Protein AF-A0A350XWG9-F1 (afdb_monomer)

Sequence (332 aa):
MKKIISTFLCVVMLATFIPFFASAEGDGRNVVDSGTCAKDVTWVLYDDGELVFSGTGVIPPCYNVEQGYDRWSKYFPQVKVITIQDGIRGISKEAFATEREIAAASLYKITIPDSVTYIGEDIVAAKLMSAQNGERLSAICFAGSEEKWNSFFSKPGQKYYDGIVGRWEKYFNGEEPKPHCMIKYGRYSNNEYGNQVEEGPFAVGVMYYAGDMDVSFEWNVTGTTEILQEYKDGNGVVTGLELKPFKRGNAYVSVKMLDKDGNVLDSTTQKYTTKKIAPDDDFKTALNKIKAQIEKVINAEFSLLFFGLIAAYLGFVYIMDTIRLTINSWFK

Nearest PDB structures (foldseek):
  7y8i-assembly4_D  TM=6.344E-01  e=3.657E-01  Chelicerata
  5j67-assembly2_B  TM=4.556E-01  e=9.628E-01  Homo sapiens
  5j67-assembly3_C  TM=4.639E-01  e=1.562E+00  Homo sapiens
  7zn2-assembly1_c  TM=3.523E-01  e=1.403E+00  Escherichia phage T5

Radius of gyration: 37.88 Å; Cα contacts (8 Å, |Δi|>4): 624; chains: 1; bounding box: 82×76×139 Å

pLDDT: mean 78.05, std 17.83, range [37.84, 98.38]

Foldseek 3Di:
DVVVVVVVVVVVVVVVPPPPPPPPPDDPWDWPDKWAQDVQWIWTATPQQEIEIDGQEEQEAQPPPPPPTDRPLVCLLSHQEYEYDANYAYYEANSAAHDPPSDNLNHAEYEAEPNYQAYYANVYDDDDDAQQQAEAAHEYEYLAAPVSVQVNQDDPPDRGHRNDDDRYDYHYNRDDDAKEKDKDWHAFDQPPVRDRADPFFIKIFIYIYDRNFDKAKDKDKDKDKDFPDFHADPVRGRGITGIDDDDAIKMKIKMFIAGPVGDTRYIDMDIDGRPDDDCVVVVVVVVVVVVVVVVVVCVVVVVVVVVVVVVVVVVVVVVVVVVVVVVVVVVD

Mean predicted aligned error: 14.56 Å

Secondary structure (DSSP, 8-state):
-HHHHHHHHHHHHHHTTS-----SSSS-PPEEEEEEEETTEEEEEETTSEEEEEESSEEPPTT--TT----SGGGTTT--EEEEPTT--EE-TTTB---TTS---S--EEEE-TT--EE-TTSB---PPPSTT-EE-EEEEESS-HHHHHHTT--TTS----S--SSEEEE-TT--PPPEEEEEEPPPEE-TTS-EE--S-EEEEEEEE-TT---EEEEEEEES--EEEEEE-TT--EEEEEE---SSSEEEEEEEEE-TTS-EEEEEEEEEE-----HHHHHHHHHHHHHHHHHHHHHHHHHHHHHHHHHHHHHHHHHHHHHHHHHHHH--

Solvent-accessible surface area (backbone atoms only — not comparable to full-atom values): 18132 Å² total; per-residue (Å²): 111,73,69,62,53,52,52,52,49,51,51,52,55,55,62,69,64,50,72,77,70,70,58,89,77,79,76,88,73,50,78,72,50,70,46,44,57,42,75,58,27,36,37,41,28,35,71,88,11,43,37,36,35,44,41,60,24,49,47,50,37,49,78,66,68,91,76,79,46,54,69,68,59,85,46,32,71,61,28,29,32,38,39,42,40,73,48,28,33,27,38,31,43,27,38,62,31,56,66,100,79,60,53,52,76,52,40,30,38,36,41,38,40,57,54,46,77,39,55,36,49,28,34,40,64,64,43,88,80,55,18,44,53,21,42,79,38,23,40,39,27,29,39,36,46,62,69,61,59,46,56,56,38,54,47,95,98,50,80,62,61,56,52,77,43,71,46,60,46,81,33,41,63,58,44,76,90,68,60,41,54,42,84,35,65,46,84,68,45,63,46,101,83,69,45,75,33,86,85,59,62,46,27,33,9,42,37,30,35,51,79,92,58,66,68,43,56,53,76,48,77,42,66,53,47,50,82,74,44,79,28,53,42,100,86,64,43,57,27,15,34,30,28,44,71,59,90,71,69,47,32,36,47,30,42,35,37,22,42,87,87,66,49,77,66,30,65,40,73,46,83,42,64,72,78,62,76,62,66,63,64,60,47,50,50,48,50,52,51,50,49,53,52,50,54,52,50,49,55,52,52,51,48,53,53,52,55,49,52,51,52,52,50,53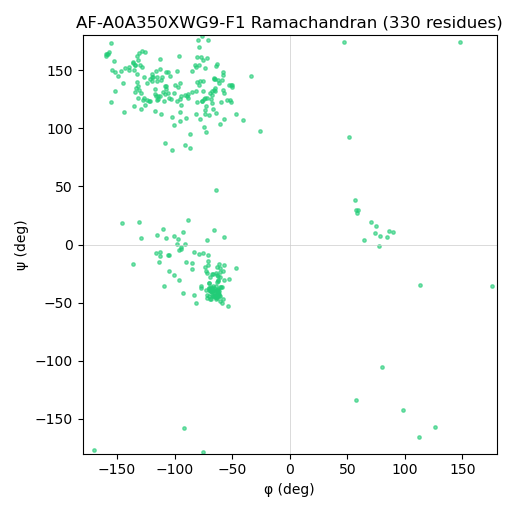,51,50,52,51,51,52,51,52,50,50,54,53,55,54,63,76,77,110

Structure (mmCIF, N/CA/C/O backbone):
data_AF-A0A350XWG9-F1
#
_entry.id   AF-A0A350XWG9-F1
#
loop_
_atom_site.group_PDB
_atom_site.id
_atom_site.type_symbol
_atom_site.label_atom_id
_atom_site.label_alt_id
_atom_site.label_comp_id
_atom_site.label_asym_id
_atom_site.label_entity_id
_atom_site.label_seq_id
_atom_site.pdbx_PDB_ins_code
_atom_site.Cartn_x
_atom_site.Cartn_y
_atom_site.Cartn_z
_atom_site.occupancy
_atom_site.B_iso_or_equiv
_atom_site.auth_seq_id
_atom_site.auth_comp_id
_atom_site.auth_asym_id
_atom_site.auth_atom_id
_atom_site.pdbx_PDB_model_num
ATOM 1 N N . MET A 1 1 ? 38.167 -15.067 -45.068 1.00 50.78 1 MET A N 1
ATOM 2 C CA . MET A 1 1 ? 37.870 -15.575 -43.706 1.00 50.78 1 MET A CA 1
ATOM 3 C C . MET A 1 1 ? 37.688 -14.478 -42.652 1.00 50.78 1 MET A C 1
ATOM 5 O O . MET A 1 1 ? 36.687 -14.535 -41.957 1.00 50.78 1 MET A O 1
ATOM 9 N N . LYS A 1 2 ? 38.539 -13.440 -42.555 1.00 44.62 2 LYS A N 1
ATOM 10 C CA . LYS A 1 2 ? 38.394 -12.376 -41.527 1.00 44.62 2 LYS A CA 1
ATOM 11 C C . LYS A 1 2 ? 37.071 -11.580 -41.563 1.00 44.62 2 LYS A C 1
ATOM 13 O O . LYS A 1 2 ? 36.539 -11.265 -40.508 1.00 44.62 2 LYS A O 1
ATOM 18 N N . LYS A 1 3 ? 36.510 -11.293 -42.749 1.00 45.44 3 LYS A N 1
ATOM 19 C CA . LYS A 1 3 ? 35.230 -10.560 -42.861 1.00 45.44 3 LYS A CA 1
ATOM 20 C C . LYS A 1 3 ? 34.026 -11.384 -42.386 1.00 45.44 3 LYS A C 1
ATOM 22 O O . LYS A 1 3 ? 33.196 -10.849 -41.676 1.00 45.44 3 LYS A O 1
ATOM 27 N N . ILE A 1 4 ? 33.993 -12.685 -42.684 1.00 55.81 4 ILE A N 1
ATOM 28 C CA . ILE A 1 4 ? 32.893 -13.584 -42.288 1.00 55.81 4 ILE A CA 1
ATOM 29 C C . ILE A 1 4 ? 32.880 -13.792 -40.764 1.00 55.81 4 ILE A C 1
ATOM 31 O O . ILE A 1 4 ? 31.817 -13.772 -40.160 1.00 55.81 4 ILE A O 1
ATOM 35 N N . ILE A 1 5 ? 34.056 -13.889 -40.129 1.00 54.84 5 ILE A N 1
ATOM 36 C CA . ILE A 1 5 ? 34.177 -14.007 -38.665 1.00 54.84 5 ILE A CA 1
ATOM 37 C C . ILE A 1 5 ? 33.704 -12.723 -37.964 1.00 54.84 5 ILE A C 1
ATOM 39 O O . ILE A 1 5 ? 33.012 -12.802 -36.957 1.00 54.84 5 ILE A O 1
ATOM 43 N N . SER A 1 6 ? 34.011 -11.542 -38.514 1.00 55.53 6 SER A N 1
ATOM 44 C CA . SER A 1 6 ? 33.563 -10.259 -37.949 1.00 55.53 6 SER A CA 1
ATOM 45 C C . SER A 1 6 ? 32.049 -10.071 -38.045 1.00 55.53 6 SER A C 1
ATOM 47 O O . SER A 1 6 ? 31.442 -9.579 -37.101 1.00 55.53 6 SER A O 1
ATOM 49 N N . THR A 1 7 ? 31.428 -10.464 -39.161 1.00 55.38 7 THR A N 1
ATOM 50 C CA . THR A 1 7 ? 29.970 -10.373 -39.315 1.00 55.38 7 THR A CA 1
ATOM 51 C C . THR A 1 7 ? 29.261 -11.390 -38.422 1.00 55.38 7 THR A C 1
ATOM 53 O O . THR A 1 7 ? 28.258 -11.052 -37.807 1.00 55.38 7 THR A O 1
ATOM 56 N N . PHE A 1 8 ? 29.818 -12.597 -38.267 1.00 58.88 8 PHE A N 1
ATOM 57 C CA . PHE A 1 8 ? 29.291 -13.606 -37.345 1.00 58.88 8 PHE A CA 1
ATOM 58 C C . PHE A 1 8 ? 29.408 -13.156 -35.879 1.00 58.88 8 PHE A C 1
ATOM 60 O O . PHE A 1 8 ? 28.466 -13.321 -35.117 1.00 58.88 8 PHE A O 1
ATOM 67 N N . LEU A 1 9 ? 30.507 -12.493 -35.497 1.00 50.09 9 LEU A N 1
ATOM 68 C CA . LEU A 1 9 ? 30.680 -11.930 -34.154 1.00 50.09 9 LEU A CA 1
ATOM 69 C C . LEU A 1 9 ? 29.710 -10.766 -33.878 1.00 50.09 9 LEU A C 1
ATOM 71 O O . LEU A 1 9 ? 29.155 -10.690 -32.789 1.00 50.09 9 LEU A O 1
ATOM 75 N N . CYS A 1 10 ? 29.448 -9.894 -34.859 1.00 51.44 10 CYS A N 1
ATOM 76 C CA . CYS A 1 10 ? 28.451 -8.824 -34.726 1.00 51.44 10 CYS A CA 1
ATOM 77 C C . CYS A 1 10 ? 27.014 -9.360 -34.644 1.00 51.44 10 CYS A C 1
ATOM 79 O O . CYS A 1 10 ? 26.219 -8.823 -33.881 1.00 51.44 10 CYS A O 1
ATOM 81 N N . VAL A 1 11 ? 26.683 -10.423 -35.384 1.00 54.69 11 VAL A N 1
ATOM 82 C CA . VAL A 1 11 ? 25.365 -11.078 -35.307 1.00 54.69 11 VAL A CA 1
ATOM 83 C C . VAL A 1 11 ? 25.192 -11.810 -33.971 1.00 54.69 11 VAL A C 1
ATOM 85 O O . VAL A 1 11 ? 24.122 -11.732 -33.379 1.00 54.69 11 VAL A O 1
ATOM 88 N N . VAL A 1 12 ? 26.248 -12.435 -33.439 1.00 54.41 12 VAL A N 1
ATOM 89 C CA . VAL A 1 12 ? 26.234 -13.049 -32.099 1.00 54.41 12 VAL A CA 1
ATOM 90 C C . VAL A 1 12 ? 26.140 -11.986 -30.996 1.00 54.41 12 VAL A C 1
ATOM 92 O O . VAL A 1 12 ? 25.385 -12.177 -30.052 1.00 54.41 12 VAL A O 1
ATOM 95 N N . MET A 1 13 ? 26.810 -10.835 -31.134 1.00 54.41 13 MET A N 1
ATOM 96 C CA . MET A 1 13 ? 26.685 -9.729 -30.171 1.00 54.41 13 MET A CA 1
ATOM 97 C C . MET A 1 13 ? 25.318 -9.025 -30.228 1.00 54.41 13 MET A C 1
ATOM 99 O O . MET A 1 13 ? 24.807 -8.615 -29.190 1.00 54.41 13 MET A O 1
ATOM 103 N N . LEU A 1 14 ? 24.687 -8.929 -31.403 1.00 49.06 14 LEU A N 1
ATOM 104 C CA . LEU A 1 14 ? 23.301 -8.457 -31.538 1.00 49.06 14 LEU A CA 1
ATOM 105 C C . LEU A 1 14 ? 22.290 -9.470 -30.973 1.00 49.06 14 LEU A C 1
ATOM 107 O O . LEU A 1 14 ? 21.294 -9.062 -30.384 1.00 49.06 14 LEU A O 1
ATOM 111 N N . ALA A 1 15 ? 22.567 -10.775 -31.072 1.00 45.00 15 ALA A N 1
ATOM 112 C CA . ALA A 1 15 ? 21.743 -11.824 -30.468 1.00 45.00 15 ALA A CA 1
ATOM 113 C C . ALA A 1 15 ? 21.864 -11.889 -28.931 1.00 45.00 15 ALA A C 1
ATOM 115 O O . ALA A 1 15 ? 20.928 -12.324 -28.269 1.00 45.00 15 ALA A O 1
ATOM 116 N N . THR A 1 16 ? 22.968 -11.411 -28.343 1.00 46.31 16 THR A N 1
ATOM 117 C CA . THR A 1 16 ? 23.121 -11.285 -26.877 1.00 46.31 16 THR A CA 1
ATOM 118 C C . THR A 1 16 ? 22.512 -10.006 -26.289 1.00 46.31 16 THR A C 1
ATOM 120 O O . THR A 1 16 ? 22.483 -9.859 -25.073 1.00 46.31 16 THR A O 1
ATOM 123 N N . PHE A 1 17 ? 22.033 -9.087 -27.136 1.00 45.53 17 PHE A N 1
ATOM 124 C CA . PHE A 1 17 ? 21.284 -7.879 -26.748 1.00 45.53 17 PHE A CA 1
ATOM 125 C C . PHE A 1 17 ? 19.773 -8.021 -26.939 1.00 45.53 17 PHE A C 1
ATOM 127 O O . PHE A 1 17 ? 19.028 -7.059 -26.763 1.00 45.53 17 PHE A O 1
ATOM 134 N N . ILE A 1 18 ? 19.312 -9.224 -27.273 1.00 49.75 18 ILE A N 1
ATOM 135 C CA . ILE A 1 18 ? 17.924 -9.585 -27.056 1.00 49.75 18 ILE A CA 1
ATOM 136 C C . ILE A 1 18 ? 17.751 -9.557 -25.529 1.00 49.75 18 ILE A C 1
ATOM 138 O O . ILE A 1 18 ? 18.421 -10.356 -24.864 1.00 49.75 18 ILE A O 1
ATOM 142 N N . PRO A 1 19 ? 16.952 -8.634 -24.943 1.00 45.94 19 PRO A N 1
ATOM 143 C CA . PRO A 1 19 ? 16.577 -8.766 -23.542 1.00 45.94 19 PRO A CA 1
ATOM 144 C C . PRO A 1 19 ? 16.056 -10.178 -23.431 1.00 45.94 19 PRO A C 1
ATOM 146 O O . PRO A 1 19 ? 15.213 -10.529 -24.253 1.00 45.94 19 PRO A O 1
ATOM 149 N N . PHE A 1 20 ? 16.660 -10.972 -22.542 1.00 43.00 20 PHE A N 1
ATOM 150 C CA . PHE A 1 20 ? 16.267 -12.332 -22.207 1.00 43.00 20 PHE A CA 1
ATOM 151 C C . PHE A 1 20 ? 14.777 -12.449 -22.504 1.00 43.00 20 PHE A C 1
ATOM 153 O O . PHE A 1 20 ? 13.960 -11.938 -21.736 1.00 43.00 20 PHE A O 1
ATOM 160 N N . PHE A 1 21 ? 14.423 -12.992 -23.680 1.00 46.44 21 PHE A N 1
ATOM 161 C CA . PHE A 1 21 ? 13.074 -13.470 -23.861 1.00 46.44 21 PHE A CA 1
ATOM 162 C C . PHE A 1 21 ? 13.064 -14.504 -22.764 1.00 46.44 21 PHE A C 1
ATOM 164 O O . PHE A 1 21 ? 13.757 -15.520 -22.867 1.00 46.44 21 PHE A O 1
ATOM 171 N N . ALA A 1 22 ? 12.407 -14.163 -21.654 1.00 43.44 22 ALA A N 1
ATOM 172 C CA . ALA A 1 22 ? 11.823 -15.152 -20.799 1.00 43.44 22 ALA A CA 1
ATOM 173 C C . ALA A 1 22 ? 11.232 -16.127 -21.800 1.00 43.44 22 ALA A C 1
ATOM 175 O O . ALA A 1 22 ? 10.369 -15.758 -22.602 1.00 43.44 22 ALA A O 1
ATOM 176 N N . SER A 1 23 ? 11.895 -17.275 -21.903 1.00 42.22 23 SER A N 1
ATOM 177 C CA . SER A 1 23 ? 11.448 -18.365 -22.726 1.00 42.22 23 SER A CA 1
ATOM 178 C C . SER A 1 23 ? 9.975 -18.485 -22.388 1.00 42.22 23 SER A C 1
ATOM 180 O O . SER A 1 23 ? 9.629 -18.808 -21.253 1.00 42.22 23 SER A O 1
ATOM 182 N N . ALA A 1 24 ? 9.112 -18.165 -23.348 1.00 47.00 24 ALA A N 1
ATOM 183 C CA . ALA A 1 24 ? 7.677 -18.374 -23.232 1.00 47.00 24 ALA A CA 1
ATOM 184 C C . ALA A 1 24 ? 7.344 -19.883 -23.167 1.00 47.00 24 ALA A C 1
ATOM 186 O O . ALA A 1 24 ? 6.191 -20.281 -23.266 1.00 47.00 24 ALA A O 1
ATOM 187 N N . GLU A 1 25 ? 8.353 -20.731 -22.969 1.00 45.75 25 GLU A N 1
ATOM 188 C CA . GLU A 1 25 ? 8.271 -22.106 -22.516 1.00 45.75 25 GLU A CA 1
ATOM 189 C C . GLU A 1 25 ? 8.815 -22.148 -21.077 1.00 45.75 25 GLU A C 1
ATOM 191 O O . GLU A 1 25 ? 10.014 -22.334 -20.859 1.00 45.75 25 GLU A O 1
ATOM 196 N N . GLY A 1 26 ? 7.951 -21.910 -20.084 1.00 47.50 26 GLY A N 1
ATOM 197 C CA . GLY A 1 26 ? 8.333 -22.079 -18.678 1.00 47.50 26 GLY A CA 1
ATOM 198 C C . GLY A 1 26 ? 7.292 -21.689 -17.629 1.00 47.50 26 GLY A C 1
ATOM 199 O O . GLY A 1 26 ? 7.205 -22.370 -16.615 1.00 47.50 26 GLY A O 1
ATOM 200 N N . ASP A 1 27 ? 6.489 -20.647 -17.863 1.00 57.75 27 ASP A N 1
ATOM 201 C CA . ASP A 1 27 ? 5.663 -20.057 -16.789 1.00 57.75 27 ASP A CA 1
ATOM 202 C C . ASP A 1 27 ? 4.146 -20.260 -16.974 1.00 57.75 27 ASP A C 1
ATOM 204 O O . ASP A 1 27 ? 3.355 -19.988 -16.081 1.00 57.75 27 ASP A O 1
ATOM 208 N N . GLY A 1 28 ? 3.701 -20.740 -18.143 1.00 74.75 28 GLY A N 1
ATOM 209 C CA . GLY A 1 28 ? 2.277 -20.991 -18.422 1.00 74.75 28 GLY A CA 1
ATOM 210 C C . GLY A 1 28 ? 1.373 -19.747 -18.426 1.00 74.75 28 GLY A C 1
ATOM 211 O O . GLY A 1 28 ? 0.164 -19.888 -18.594 1.00 74.75 28 GLY A O 1
ATOM 212 N N . ARG A 1 29 ? 1.942 -18.548 -18.258 1.00 88.69 29 ARG A N 1
ATOM 213 C CA . ARG A 1 29 ? 1.228 -17.267 -18.244 1.00 88.69 29 ARG A CA 1
ATOM 214 C C . ARG A 1 29 ? 0.930 -16.773 -19.649 1.00 88.69 29 ARG A C 1
ATOM 216 O O . ARG A 1 29 ? 1.788 -16.853 -20.531 1.00 88.69 29 ARG A O 1
ATOM 223 N N . ASN A 1 30 ? -0.263 -16.221 -19.851 1.00 93.75 30 ASN A N 1
ATOM 224 C CA . ASN A 1 30 ? -0.657 -15.672 -21.143 1.00 93.75 30 ASN A CA 1
ATOM 225 C C . ASN A 1 30 ? -0.394 -14.169 -21.191 1.00 93.75 30 ASN A C 1
ATOM 227 O O . ASN A 1 30 ? -0.670 -13.438 -20.242 1.00 93.75 30 ASN A O 1
ATOM 231 N N . VAL A 1 31 ? 0.106 -13.694 -22.330 1.00 95.88 31 VAL A N 1
ATOM 232 C CA . VAL A 1 31 ? 0.244 -12.258 -22.588 1.00 95.88 31 VAL A CA 1
ATOM 233 C C . VAL A 1 31 ? -1.130 -11.683 -22.923 1.00 95.88 31 VAL A C 1
ATOM 235 O O . VAL A 1 31 ? -1.777 -12.131 -23.869 1.00 95.88 31 VAL A O 1
ATOM 238 N N . VAL A 1 32 ? -1.560 -10.677 -22.162 1.00 95.44 32 VAL A N 1
ATOM 239 C CA . VAL A 1 32 ? -2.782 -9.907 -22.426 1.00 95.44 32 VAL A CA 1
ATOM 240 C C . VAL A 1 32 ? -2.523 -8.840 -23.482 1.00 95.44 32 VAL A C 1
ATOM 242 O O . VAL A 1 32 ? -3.285 -8.716 -24.436 1.00 95.44 32 VAL A O 1
ATOM 245 N N . ASP A 1 33 ? -1.462 -8.055 -23.297 1.00 95.12 33 ASP A N 1
ATOM 246 C CA . ASP A 1 33 ? -1.019 -7.042 -24.253 1.00 95.12 33 ASP A CA 1
ATOM 247 C C . ASP A 1 33 ? 0.461 -6.710 -24.022 1.00 95.12 33 ASP A C 1
ATOM 249 O O . ASP A 1 33 ? 1.034 -7.021 -22.975 1.00 95.12 33 ASP A O 1
ATOM 253 N N . SER A 1 34 ? 1.093 -6.063 -24.994 1.00 94.44 34 SER A N 1
ATOM 254 C CA . SER A 1 34 ? 2.472 -5.590 -24.887 1.00 94.44 34 SER A CA 1
ATOM 255 C C . SER A 1 34 ? 2.693 -4.381 -25.784 1.00 94.44 34 SER A C 1
ATOM 257 O O . SER A 1 34 ? 1.975 -4.189 -26.762 1.00 94.44 34 SER A O 1
ATOM 259 N N . GLY A 1 35 ? 3.706 -3.577 -25.484 1.00 91.75 35 GLY A N 1
ATOM 260 C CA . GLY A 1 35 ? 3.988 -2.397 -26.288 1.00 91.75 35 GLY A CA 1
ATOM 261 C C . GLY A 1 35 ? 5.310 -1.733 -25.955 1.00 91.75 35 GLY A C 1
ATOM 262 O O . GLY A 1 35 ? 6.096 -2.199 -25.131 1.00 91.75 35 GLY A O 1
ATOM 263 N N . THR A 1 36 ? 5.558 -0.613 -26.624 1.00 91.38 36 THR A N 1
ATOM 264 C CA . THR A 1 36 ? 6.706 0.264 -26.360 1.00 91.38 36 THR A CA 1
ATOM 265 C C . THR A 1 36 ? 6.187 1.578 -25.801 1.00 91.38 36 THR A C 1
ATOM 267 O O . THR A 1 36 ? 5.299 2.191 -26.392 1.00 91.38 36 THR A O 1
ATOM 270 N N . CYS A 1 37 ? 6.722 2.006 -24.656 1.00 88.88 37 CYS A N 1
ATOM 271 C CA . CYS A 1 37 ? 6.286 3.231 -23.983 1.00 88.88 37 CYS A CA 1
ATOM 272 C C . CYS A 1 37 ? 7.253 4.406 -24.133 1.00 88.88 37 CYS A C 1
ATOM 274 O O . CYS A 1 37 ? 6.848 5.554 -23.979 1.00 88.88 37 CYS A O 1
ATOM 276 N N . ALA A 1 38 ? 8.523 4.128 -24.407 1.00 88.94 38 ALA A N 1
ATOM 277 C CA . ALA A 1 38 ? 9.555 5.119 -24.657 1.00 88.94 38 ALA A CA 1
ATOM 278 C C . ALA A 1 38 ? 10.666 4.497 -25.501 1.00 88.94 38 ALA A C 1
ATOM 280 O O . ALA A 1 38 ? 10.709 3.284 -25.721 1.00 88.94 38 ALA A O 1
ATOM 281 N N . LYS A 1 39 ? 11.618 5.329 -25.924 1.00 87.38 39 LYS A N 1
ATOM 282 C CA . LYS A 1 39 ? 12.857 4.840 -26.521 1.00 87.38 39 LYS A CA 1
ATOM 283 C C . LYS A 1 39 ? 13.536 3.849 -25.566 1.00 87.38 39 LYS A C 1
ATOM 285 O O . LYS A 1 39 ? 13.823 4.194 -24.420 1.00 87.38 39 LYS A O 1
ATOM 290 N N . ASP A 1 40 ? 13.803 2.648 -26.071 1.00 91.44 40 ASP A N 1
ATOM 291 C CA . ASP A 1 40 ? 14.460 1.555 -25.349 1.00 91.44 40 ASP A CA 1
ATOM 292 C C . ASP A 1 40 ? 13.709 1.111 -24.074 1.00 91.44 40 ASP A C 1
ATOM 294 O O . ASP A 1 40 ? 14.343 0.664 -23.116 1.00 91.44 40 ASP A O 1
ATOM 298 N N . VAL A 1 41 ? 12.373 1.248 -24.044 1.00 93.62 41 VAL A N 1
ATOM 299 C CA . VAL A 1 41 ? 11.512 0.725 -22.969 1.00 93.62 41 VAL A CA 1
ATOM 300 C C . VAL A 1 41 ? 10.281 0.032 -23.547 1.00 93.62 41 VAL A C 1
ATOM 302 O O . VAL A 1 41 ? 9.443 0.660 -24.200 1.00 93.62 41 VAL A O 1
ATOM 305 N N . THR A 1 42 ? 10.147 -1.256 -23.247 1.00 94.56 42 THR A N 1
ATOM 306 C CA . THR A 1 42 ? 8.977 -2.073 -23.584 1.00 94.56 42 THR A CA 1
ATOM 307 C C . THR A 1 42 ? 8.227 -2.484 -22.329 1.00 94.56 42 THR A C 1
ATOM 309 O O . THR A 1 42 ? 8.784 -2.485 -21.229 1.00 94.56 42 THR A O 1
ATOM 312 N N . TRP A 1 43 ? 6.964 -2.859 -22.496 1.00 95.31 43 TRP A N 1
ATOM 313 C CA . TRP A 1 43 ? 6.145 -3.418 -21.433 1.00 95.31 43 TRP A CA 1
ATOM 314 C C . TRP A 1 43 ? 5.355 -4.634 -21.919 1.00 95.31 43 TRP A C 1
ATOM 316 O O . TRP A 1 43 ? 4.998 -4.722 -23.095 1.00 95.31 43 TRP A O 1
ATOM 326 N N . VAL A 1 44 ? 5.087 -5.566 -21.007 1.00 96.31 44 VAL A N 1
ATOM 327 C CA . VAL A 1 44 ? 4.246 -6.751 -21.226 1.00 96.31 44 VAL A CA 1
ATOM 328 C C . VAL A 1 44 ? 3.302 -6.884 -20.041 1.00 96.31 44 VAL A C 1
ATOM 330 O O . VAL A 1 44 ? 3.741 -6.806 -18.896 1.00 96.31 44 VAL A O 1
ATOM 333 N N . LEU A 1 45 ? 2.016 -7.070 -20.314 1.00 95.81 45 LEU A N 1
ATOM 334 C CA . LEU A 1 45 ? 1.007 -7.381 -19.314 1.00 95.81 45 LEU A CA 1
ATOM 335 C C . LEU A 1 45 ? 0.623 -8.852 -19.419 1.00 95.81 45 LEU A C 1
ATOM 337 O O . LEU A 1 45 ? 0.210 -9.305 -20.488 1.00 95.81 45 LEU A O 1
ATOM 341 N N . TYR A 1 46 ? 0.713 -9.565 -18.306 1.00 96.12 46 TYR A N 1
ATOM 342 C CA . TYR A 1 46 ? 0.288 -10.954 -18.192 1.00 96.12 46 TYR A CA 1
ATOM 343 C C . TYR A 1 46 ? -1.134 -11.071 -17.623 1.00 96.12 46 TYR A C 1
ATOM 345 O O . TYR A 1 46 ? -1.688 -10.125 -17.053 1.00 96.12 46 TYR A O 1
ATOM 353 N N . ASP A 1 47 ? -1.750 -12.234 -17.820 1.00 94.88 47 ASP A N 1
ATOM 354 C CA . ASP A 1 47 ? -3.118 -12.557 -17.397 1.00 94.88 47 ASP A CA 1
ATOM 355 C C . ASP A 1 47 ? -3.283 -12.727 -15.880 1.00 94.88 47 ASP A C 1
ATOM 357 O O . ASP A 1 47 ? -4.392 -12.596 -15.363 1.00 94.88 47 ASP A O 1
ATOM 361 N N . ASP A 1 48 ? -2.182 -12.925 -15.157 1.00 93.62 48 ASP A N 1
ATOM 362 C CA . ASP A 1 48 ? -2.112 -12.870 -13.693 1.00 93.62 48 ASP A CA 1
ATOM 363 C C . ASP A 1 48 ? -2.142 -11.434 -13.124 1.00 93.62 48 ASP A C 1
ATOM 365 O O . ASP A 1 48 ? -2.266 -11.245 -11.912 1.00 93.62 48 ASP A O 1
ATOM 369 N N . GLY A 1 49 ? -2.071 -10.413 -13.986 1.00 94.25 49 GLY A N 1
ATOM 370 C CA . GLY A 1 49 ? -2.064 -9.003 -13.605 1.00 94.25 49 GLY A CA 1
ATOM 371 C C . GLY A 1 49 ? -0.673 -8.416 -13.345 1.00 94.25 49 GLY A C 1
ATOM 372 O O . GLY A 1 49 ? -0.591 -7.295 -12.833 1.00 94.25 49 GLY A O 1
ATOM 373 N N . GLU A 1 50 ? 0.417 -9.113 -13.679 1.00 96.00 50 GLU A N 1
ATOM 374 C CA . GLU A 1 50 ? 1.765 -8.541 -13.649 1.00 96.00 50 GLU A CA 1
ATOM 375 C C . GLU A 1 50 ? 2.044 -7.699 -14.906 1.00 96.00 50 GLU A C 1
ATOM 377 O O . GLU A 1 50 ? 1.981 -8.180 -16.039 1.00 96.00 50 GLU A O 1
ATOM 382 N N . LEU A 1 51 ? 2.394 -6.428 -14.700 1.00 96.25 51 LEU A N 1
ATOM 383 C CA . LEU A 1 51 ? 2.888 -5.522 -15.731 1.00 96.25 51 LEU A CA 1
ATOM 384 C C . LEU A 1 51 ? 4.410 -5.395 -15.618 1.00 96.25 51 LEU A C 1
ATOM 386 O O . LEU A 1 51 ? 4.928 -4.778 -14.685 1.00 96.25 51 LEU A O 1
ATOM 390 N N . VAL A 1 52 ? 5.127 -5.949 -16.588 1.00 97.88 52 VAL A N 1
ATOM 391 C CA . VAL A 1 52 ? 6.591 -5.976 -16.609 1.00 97.88 52 VAL A CA 1
ATOM 392 C C . VAL A 1 52 ? 7.129 -4.893 -17.535 1.00 97.88 52 VAL A C 1
ATOM 394 O O . VAL A 1 52 ? 6.702 -4.813 -18.683 1.00 97.88 52 VAL A O 1
ATOM 397 N N . PHE A 1 53 ? 8.090 -4.096 -17.064 1.00 97.12 53 PHE A N 1
ATOM 398 C CA . PHE A 1 53 ? 8.854 -3.139 -17.869 1.00 97.12 53 PHE A CA 1
ATOM 399 C C . PHE A 1 53 ? 10.285 -3.625 -18.079 1.00 97.12 53 PHE A C 1
ATOM 401 O O . PHE A 1 53 ? 10.965 -3.991 -17.120 1.00 97.12 53 PHE A O 1
ATOM 408 N N . SER A 1 54 ? 10.764 -3.540 -19.318 1.00 97.44 54 SER A N 1
ATOM 409 C CA . SER A 1 54 ? 12.094 -4.003 -19.728 1.00 97.44 54 SER A CA 1
ATOM 410 C C . SER A 1 54 ? 12.791 -2.967 -20.604 1.00 97.44 54 SER A C 1
ATOM 412 O O . SER A 1 54 ? 12.139 -2.184 -21.297 1.00 97.44 54 SER A O 1
ATOM 414 N N . GLY A 1 55 ? 14.125 -2.983 -20.610 1.00 96.44 55 GLY A N 1
ATOM 415 C CA . GLY A 1 55 ? 14.941 -2.153 -21.496 1.00 96.44 55 GLY A CA 1
ATOM 416 C C . GLY A 1 55 ? 15.980 -1.322 -20.751 1.00 96.44 55 GLY A C 1
ATOM 417 O O . GLY A 1 55 ? 16.403 -1.678 -19.656 1.00 96.44 55 GLY A O 1
ATOM 418 N N . THR A 1 56 ? 16.422 -0.224 -21.362 1.00 96.75 56 THR A N 1
ATOM 419 C CA . THR A 1 56 ? 17.508 0.630 -20.842 1.00 96.75 56 THR A CA 1
ATOM 420 C C . THR A 1 56 ? 17.157 2.113 -20.771 1.00 96.75 56 THR A C 1
ATOM 422 O O . THR A 1 56 ? 18.024 2.941 -20.490 1.00 96.75 56 THR A O 1
ATOM 425 N N . GLY A 1 57 ? 15.906 2.466 -21.059 1.00 94.94 57 GLY A N 1
ATOM 426 C CA . GLY A 1 57 ? 15.429 3.843 -21.033 1.00 94.94 57 GLY A CA 1
ATOM 427 C C . GLY A 1 57 ? 14.827 4.272 -19.694 1.00 94.94 57 GLY A C 1
ATOM 428 O O . GLY A 1 57 ? 15.112 3.719 -18.626 1.00 94.94 57 GLY A O 1
ATOM 429 N N . VAL A 1 58 ? 13.990 5.304 -19.778 1.00 94.81 58 VAL A N 1
ATOM 430 C CA . VAL A 1 58 ? 13.240 5.889 -18.662 1.00 94.81 58 VAL A CA 1
ATOM 431 C C . VAL A 1 58 ? 11.755 5.643 -18.904 1.00 94.81 58 VAL A C 1
ATOM 433 O O . VAL A 1 58 ? 11.250 5.987 -19.972 1.00 94.81 58 VAL A O 1
ATOM 436 N N . ILE A 1 59 ? 11.054 5.074 -17.922 1.00 94.25 59 ILE A N 1
ATOM 437 C CA . ILE A 1 59 ? 9.600 4.891 -17.993 1.00 94.25 59 ILE A CA 1
ATOM 438 C C . ILE A 1 59 ? 8.948 6.285 -17.945 1.00 94.25 59 ILE A C 1
ATOM 440 O O . ILE A 1 59 ? 9.216 7.038 -16.999 1.00 94.25 59 ILE A O 1
ATOM 444 N N . PRO A 1 60 ? 8.144 6.680 -18.950 1.00 91.44 60 PRO A N 1
ATOM 445 C CA . PRO A 1 60 ? 7.549 8.011 -18.988 1.00 91.44 60 PRO A CA 1
ATOM 446 C C . PRO A 1 60 ? 6.319 8.124 -18.071 1.00 91.44 60 PRO A C 1
ATOM 448 O O . PRO A 1 60 ? 5.825 7.110 -17.575 1.00 91.44 60 PRO A O 1
ATOM 451 N N . PRO A 1 61 ? 5.793 9.345 -17.854 1.00 87.81 61 PRO A N 1
ATOM 452 C CA . PRO A 1 61 ? 4.513 9.536 -17.178 1.00 87.81 61 PRO A CA 1
ATOM 453 C C . PRO A 1 61 ? 3.386 8.796 -17.908 1.00 87.81 61 PRO A C 1
ATOM 455 O O . PRO A 1 61 ? 3.371 8.735 -19.142 1.00 87.81 61 PRO A O 1
ATOM 458 N N . CYS A 1 62 ? 2.402 8.287 -17.168 1.00 82.19 62 CYS A N 1
ATOM 459 C CA . CYS A 1 62 ? 1.354 7.429 -17.731 1.00 82.19 62 CYS A CA 1
ATOM 460 C C . CYS A 1 62 ? 0.344 8.152 -18.649 1.00 82.19 62 CYS A C 1
ATOM 462 O O . CYS A 1 62 ? -0.497 7.503 -19.281 1.00 82.19 62 CYS A O 1
ATOM 464 N N . TYR A 1 63 ? 0.405 9.487 -18.693 1.00 74.06 63 TYR A N 1
ATOM 465 C CA . TYR A 1 63 ? -0.434 10.381 -19.496 1.00 74.06 63 TYR A CA 1
ATOM 466 C C . TYR A 1 63 ? 0.316 11.008 -20.681 1.00 74.06 63 TYR A C 1
ATOM 468 O O . TYR A 1 63 ? -0.242 11.861 -21.368 1.00 74.06 63 TYR A O 1
ATOM 476 N N . ASN A 1 64 ? 1.571 10.624 -20.946 1.00 64.88 64 ASN A N 1
ATOM 477 C CA . ASN A 1 64 ? 2.324 11.203 -22.056 1.00 64.88 64 ASN A CA 1
ATOM 478 C C . ASN A 1 64 ? 1.800 10.684 -23.409 1.00 64.88 64 ASN A C 1
ATOM 480 O O . ASN A 1 64 ? 2.154 9.598 -23.862 1.00 64.88 64 ASN A O 1
ATOM 484 N N . VAL A 1 65 ? 0.922 11.467 -24.040 1.00 55.50 65 VAL A N 1
ATOM 485 C CA . VAL A 1 65 ? 0.263 11.140 -25.317 1.00 55.50 65 VAL A CA 1
ATOM 486 C C . VAL A 1 65 ? 1.051 11.623 -26.535 1.00 55.50 65 VAL A C 1
ATOM 488 O O . VAL A 1 65 ? 0.771 11.220 -27.662 1.00 55.50 65 VAL A O 1
ATOM 491 N N . GLU A 1 66 ? 2.021 12.512 -26.336 1.00 58.28 66 GLU A N 1
ATOM 492 C CA . GLU A 1 66 ? 2.526 13.370 -27.412 1.00 58.28 66 GLU A CA 1
ATOM 493 C C . GLU A 1 66 ? 3.502 12.662 -28.366 1.00 58.28 66 GLU A C 1
ATOM 495 O O . GLU A 1 66 ? 3.839 13.210 -29.411 1.00 58.28 66 GLU A O 1
ATOM 500 N N . GLN A 1 67 ? 3.928 11.431 -28.054 1.00 57.69 67 GLN A N 1
ATOM 501 C CA . GLN A 1 67 ? 4.929 10.692 -28.840 1.00 57.69 67 GLN A CA 1
ATOM 502 C C . GLN A 1 67 ? 4.410 9.406 -29.507 1.00 57.69 67 GLN A C 1
ATOM 504 O O . GLN A 1 67 ? 5.202 8.661 -30.077 1.00 57.69 67 GLN A O 1
ATOM 509 N N . GLY A 1 68 ? 3.098 9.143 -29.475 1.00 60.47 68 GLY A N 1
ATOM 510 C CA . GLY A 1 68 ? 2.500 8.000 -30.184 1.00 60.47 68 GLY A CA 1
ATOM 511 C C . GLY A 1 68 ? 2.830 6.618 -29.602 1.00 60.47 68 GLY A C 1
ATOM 512 O O . GLY A 1 68 ? 2.697 5.624 -30.308 1.00 60.47 68 GLY A O 1
ATOM 513 N N . TYR A 1 69 ? 3.263 6.552 -28.341 1.00 62.16 69 TYR A N 1
ATOM 514 C CA . TYR A 1 69 ? 3.549 5.301 -27.636 1.00 62.16 69 TYR A CA 1
ATOM 515 C C . TYR A 1 69 ? 2.292 4.634 -27.061 1.00 62.16 69 TYR A C 1
ATOM 517 O O . TYR A 1 69 ? 1.323 5.310 -26.696 1.00 62.16 69 TYR A O 1
ATOM 525 N N . ASP A 1 70 ? 2.336 3.305 -26.926 1.00 65.00 70 ASP A N 1
ATOM 526 C CA . ASP A 1 70 ? 1.226 2.528 -26.380 1.00 65.00 70 ASP A CA 1
ATOM 527 C C . ASP A 1 70 ? 1.041 2.792 -24.886 1.00 65.00 70 ASP A C 1
ATOM 529 O O . ASP A 1 70 ? 1.973 2.703 -24.079 1.00 65.00 70 ASP A O 1
ATOM 533 N N . ARG A 1 71 ? -0.206 3.073 -24.501 1.00 76.06 71 ARG A N 1
ATOM 534 C CA . ARG A 1 71 ? -0.566 3.322 -23.106 1.00 76.06 71 ARG A CA 1
ATOM 535 C C . ARG A 1 71 ? -0.750 2.000 -22.369 1.00 76.06 71 ARG A C 1
ATOM 537 O O . ARG A 1 71 ? -1.744 1.318 -22.598 1.00 76.06 71 ARG A O 1
ATOM 544 N N . TRP A 1 72 ? 0.128 1.694 -21.417 1.00 86.69 72 TRP A N 1
ATOM 545 C CA . TRP A 1 72 ? -0.109 0.624 -20.435 1.00 86.69 72 TRP A CA 1
ATOM 546 C C . TRP A 1 72 ? -1.173 1.028 -19.402 1.00 86.69 72 TRP A C 1
ATOM 548 O O . TRP A 1 72 ? -1.838 0.178 -18.819 1.00 86.69 72 TRP A O 1
ATOM 558 N N . SER A 1 73 ? -1.386 2.333 -19.200 1.00 83.12 73 SER A N 1
ATOM 559 C CA . SER A 1 73 ? -2.275 2.875 -18.165 1.00 83.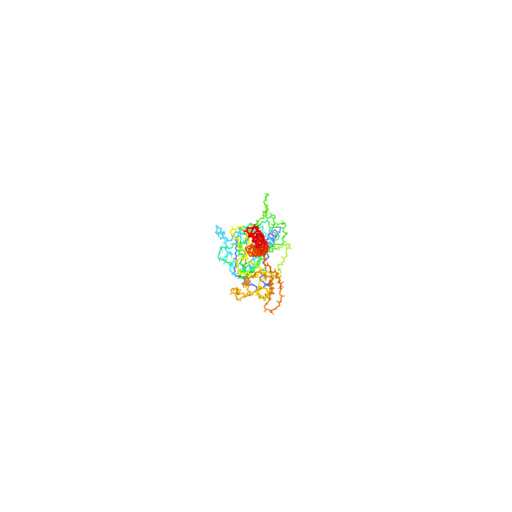12 73 SER A CA 1
ATOM 560 C C . SER A 1 73 ? -3.751 2.511 -18.331 1.00 83.12 73 SER A C 1
ATOM 562 O O . SER A 1 73 ? -4.469 2.432 -17.336 1.00 83.12 73 SER A O 1
ATOM 564 N N . LYS A 1 74 ? -4.202 2.197 -19.557 1.00 83.38 74 LYS A N 1
ATOM 565 C CA . LYS A 1 74 ? -5.557 1.662 -19.806 1.00 83.38 74 LYS A CA 1
ATOM 566 C C . LYS A 1 74 ? -5.810 0.326 -19.094 1.00 83.38 74 LYS A C 1
ATOM 568 O O . LYS A 1 74 ? -6.962 -0.029 -18.876 1.00 83.38 74 LYS A O 1
ATOM 573 N N . TYR A 1 75 ? -4.748 -0.387 -18.716 1.00 88.19 75 TYR A N 1
ATOM 574 C CA . TYR A 1 75 ? -4.827 -1.682 -18.051 1.00 88.19 75 TYR A CA 1
ATOM 575 C C . TYR A 1 75 ? -4.771 -1.610 -16.526 1.00 88.19 75 TYR A C 1
ATOM 577 O O . TYR A 1 75 ? -4.950 -2.634 -15.876 1.00 88.19 75 TYR A O 1
ATOM 585 N N . PHE A 1 76 ? -4.585 -0.435 -15.916 1.00 86.56 76 PHE A N 1
ATOM 586 C CA . PHE A 1 76 ? -4.483 -0.339 -14.454 1.00 86.56 76 PHE A CA 1
ATOM 587 C C . PHE A 1 76 ? -5.626 -0.978 -13.644 1.00 86.56 76 PHE A C 1
ATOM 589 O O . PHE A 1 76 ? -5.323 -1.479 -12.563 1.00 86.56 76 PHE A O 1
ATOM 596 N N . PRO A 1 77 ? -6.887 -1.063 -14.122 1.00 86.19 77 PRO A N 1
ATOM 597 C CA . PRO A 1 77 ? -7.925 -1.814 -13.410 1.00 86.19 77 PRO A CA 1
ATOM 598 C C . PRO A 1 77 ? -7.594 -3.297 -13.155 1.00 86.19 77 PRO A C 1
ATOM 600 O O . PRO A 1 77 ? -8.037 -3.852 -12.149 1.00 86.19 77 PRO A O 1
ATOM 603 N N . GLN A 1 78 ? -6.811 -3.935 -14.033 1.00 88.94 78 GLN A N 1
ATOM 604 C CA . GLN A 1 78 ? -6.411 -5.347 -13.919 1.00 88.94 78 GLN A CA 1
ATOM 605 C C . GLN A 1 78 ? -4.960 -5.547 -13.458 1.00 88.94 78 GLN A C 1
ATOM 607 O O . GLN A 1 78 ? -4.571 -6.673 -13.160 1.00 88.94 78 GLN A O 1
ATOM 612 N N . VAL A 1 79 ? -4.155 -4.482 -13.385 1.00 91.88 79 VAL A N 1
ATOM 613 C CA . VAL A 1 79 ? -2.767 -4.573 -12.916 1.00 91.88 79 VAL A CA 1
ATOM 614 C C . VAL A 1 79 ? -2.746 -4.753 -11.400 1.00 91.88 79 VAL A C 1
ATOM 616 O O . VAL A 1 79 ? -3.290 -3.940 -10.650 1.00 91.88 79 VAL A O 1
ATOM 619 N N . LYS A 1 80 ? -2.071 -5.811 -10.957 1.00 93.75 80 LYS A N 1
ATOM 620 C CA . LYS A 1 80 ? -1.876 -6.175 -9.552 1.00 93.75 80 LYS A CA 1
ATOM 621 C C . LYS A 1 80 ? -0.442 -5.968 -9.082 1.00 93.75 80 LYS A C 1
ATOM 623 O O . LYS A 1 80 ? -0.217 -5.566 -7.939 1.00 93.75 80 LYS A O 1
ATOM 628 N N . VAL A 1 81 ? 0.516 -6.220 -9.971 1.00 95.44 81 VAL A N 1
ATOM 629 C CA . VAL A 1 81 ? 1.951 -6.089 -9.715 1.00 95.44 81 VAL A CA 1
ATOM 630 C C . VAL A 1 81 ? 2.590 -5.325 -10.863 1.00 95.44 81 VAL A C 1
ATOM 632 O O . VAL A 1 81 ? 2.243 -5.536 -12.021 1.00 95.44 81 VAL A O 1
ATOM 635 N N . ILE A 1 82 ? 3.529 -4.441 -10.546 1.00 97.06 82 ILE A N 1
ATOM 636 C CA . ILE A 1 82 ? 4.414 -3.830 -11.535 1.00 97.06 82 ILE A CA 1
ATOM 637 C C . ILE A 1 82 ? 5.833 -4.300 -11.253 1.00 97.06 82 ILE A C 1
ATOM 639 O O . ILE A 1 82 ? 6.348 -4.085 -10.158 1.00 97.06 82 ILE A O 1
ATOM 643 N N . THR A 1 83 ? 6.483 -4.880 -12.252 1.00 98.19 83 THR A N 1
ATOM 644 C CA . THR A 1 83 ? 7.865 -5.345 -12.144 1.00 98.19 83 THR A CA 1
ATOM 645 C C . THR A 1 83 ? 8.731 -4.577 -13.120 1.00 98.19 83 THR A C 1
ATOM 647 O O . THR A 1 83 ? 8.577 -4.674 -14.334 1.00 98.19 83 THR A O 1
ATOM 650 N N . ILE A 1 84 ? 9.660 -3.794 -12.589 1.00 98.38 84 ILE A N 1
ATOM 651 C CA . ILE A 1 84 ? 10.649 -3.078 -13.385 1.00 98.38 84 ILE A CA 1
ATOM 652 C C . ILE A 1 84 ? 11.899 -3.955 -13.432 1.00 98.38 84 ILE A C 1
ATOM 654 O O . ILE A 1 84 ? 12.456 -4.308 -12.396 1.00 98.38 84 ILE A O 1
ATOM 658 N N . GLN A 1 85 ? 12.322 -4.354 -14.626 1.00 98.12 85 GLN A N 1
ATOM 659 C CA . GLN A 1 85 ? 13.488 -5.217 -14.785 1.00 98.12 85 GLN A CA 1
ATOM 660 C C . GLN A 1 85 ? 14.797 -4.434 -14.742 1.00 98.12 85 GLN A C 1
ATOM 662 O O . GLN A 1 85 ? 14.861 -3.248 -15.093 1.00 98.12 85 GLN A O 1
ATOM 667 N N . ASP A 1 86 ? 15.858 -5.141 -14.349 1.00 97.06 86 ASP A N 1
ATOM 668 C CA . ASP A 1 86 ? 17.226 -4.647 -14.440 1.00 97.06 86 ASP A CA 1
ATOM 669 C C . ASP A 1 86 ? 17.524 -4.097 -15.840 1.00 97.06 86 ASP A C 1
ATOM 671 O O . ASP A 1 86 ? 17.176 -4.681 -16.866 1.00 97.06 86 ASP A O 1
ATOM 675 N N . GLY A 1 87 ? 18.204 -2.955 -15.866 1.00 96.56 87 GLY A N 1
ATOM 676 C CA . GLY A 1 87 ? 18.550 -2.229 -17.085 1.00 96.56 87 GLY A CA 1
ATOM 677 C C . GLY A 1 87 ? 17.830 -0.892 -17.191 1.00 96.56 87 GLY A C 1
ATOM 678 O O . GLY A 1 87 ? 18.455 0.082 -17.624 1.00 96.56 87 GLY A O 1
ATOM 679 N N . ILE A 1 88 ? 16.582 -0.807 -16.713 1.00 98.06 88 ILE A N 1
ATOM 680 C CA . ILE A 1 88 ? 15.821 0.446 -16.668 1.00 98.06 88 ILE A CA 1
ATOM 681 C C . ILE A 1 88 ? 16.590 1.479 -15.842 1.00 98.06 88 ILE A C 1
ATOM 683 O O . ILE A 1 88 ? 17.103 1.187 -14.757 1.00 98.06 88 ILE A O 1
ATOM 687 N N . ARG A 1 89 ? 16.696 2.699 -16.379 1.00 97.00 89 ARG A N 1
ATOM 688 C CA . ARG A 1 89 ? 17.535 3.769 -15.817 1.00 97.00 89 ARG A CA 1
ATOM 689 C C . ARG A 1 89 ? 16.762 4.783 -15.008 1.00 97.00 89 ARG A C 1
ATOM 691 O O . ARG A 1 89 ? 17.344 5.385 -14.104 1.00 97.00 89 ARG A O 1
ATOM 698 N N . GLY A 1 90 ? 15.479 4.960 -15.292 1.00 96.94 90 GLY A N 1
ATOM 699 C CA . GLY A 1 90 ? 14.672 5.896 -14.537 1.00 96.94 90 GLY A CA 1
ATOM 700 C C . GLY A 1 90 ? 13.179 5.657 -14.628 1.00 96.94 90 GLY A C 1
ATOM 701 O O . GLY A 1 90 ? 12.685 4.994 -15.538 1.00 96.94 90 GLY A O 1
ATOM 702 N N . ILE A 1 91 ? 12.473 6.256 -13.680 1.00 96.38 91 ILE A N 1
ATOM 703 C CA . ILE A 1 91 ? 11.017 6.269 -13.595 1.00 96.38 91 ILE A CA 1
ATOM 704 C C . ILE A 1 91 ? 10.606 7.731 -13.495 1.00 96.38 91 ILE A C 1
ATOM 706 O O . ILE A 1 91 ? 11.044 8.440 -12.591 1.00 96.38 91 ILE A O 1
ATOM 710 N N . SER A 1 92 ? 9.810 8.206 -14.444 1.00 93.56 92 SER A N 1
ATOM 711 C CA . SER A 1 92 ? 9.349 9.593 -14.438 1.00 93.56 92 SER A CA 1
ATOM 712 C C . SER A 1 92 ? 8.317 9.835 -13.340 1.00 93.56 92 SER A C 1
ATOM 714 O O . SER A 1 92 ? 7.662 8.907 -12.862 1.00 93.56 92 SER A O 1
ATOM 716 N N . LYS A 1 93 ? 8.141 11.110 -12.981 1.00 90.25 93 LYS A N 1
ATOM 717 C CA . LYS A 1 93 ? 7.021 11.554 -12.148 1.00 90.25 93 LYS A CA 1
ATOM 718 C C . LYS A 1 93 ? 5.705 11.025 -12.726 1.00 90.25 93 LYS A C 1
ATOM 720 O O . LYS A 1 93 ? 5.528 11.041 -13.944 1.00 90.25 93 LYS A O 1
ATOM 725 N N . GLU A 1 94 ? 4.818 10.545 -11.855 1.00 88.25 94 GLU A N 1
ATOM 726 C CA . GLU A 1 94 ? 3.480 10.066 -12.229 1.00 88.25 94 GLU A CA 1
ATOM 727 C C . GLU A 1 94 ? 3.480 8.911 -13.266 1.00 88.25 94 GLU A C 1
ATOM 729 O O . GLU A 1 94 ? 2.520 8.718 -14.011 1.00 88.25 94 GLU A O 1
ATOM 734 N N . ALA A 1 95 ? 4.540 8.090 -13.319 1.00 90.62 95 ALA A N 1
ATOM 735 C CA . ALA A 1 95 ? 4.611 6.918 -14.209 1.00 90.62 95 ALA A CA 1
ATOM 736 C C . ALA A 1 95 ? 3.516 5.864 -13.942 1.00 90.62 95 ALA A C 1
ATOM 738 O O . ALA A 1 95 ? 3.100 5.148 -14.857 1.00 90.62 95 ALA A O 1
ATOM 739 N N . PHE A 1 96 ? 3.030 5.779 -12.702 1.00 89.94 96 PHE A N 1
ATOM 740 C CA . PHE A 1 96 ? 1.985 4.853 -12.255 1.00 89.94 96 PHE A CA 1
ATOM 741 C C . PHE A 1 96 ? 0.878 5.569 -11.461 1.00 89.94 96 PHE A C 1
ATOM 743 O O . PHE A 1 96 ? 0.127 4.940 -10.712 1.00 89.94 96 PHE A O 1
ATOM 750 N N . ALA A 1 97 ? 0.768 6.893 -11.606 1.00 79.75 97 ALA A N 1
ATOM 751 C CA . ALA A 1 97 ? -0.273 7.686 -10.967 1.00 79.75 97 ALA A CA 1
ATOM 752 C C . ALA A 1 97 ? -1.494 7.761 -11.887 1.00 79.75 97 ALA A C 1
ATOM 754 O O . ALA A 1 97 ? -1.470 8.400 -12.931 1.00 79.75 97 ALA A O 1
ATOM 755 N N . THR A 1 98 ? -2.576 7.087 -11.521 1.00 66.50 98 THR A N 1
ATOM 756 C CA . THR A 1 98 ? -3.794 7.079 -12.333 1.00 66.50 98 THR A CA 1
ATOM 757 C C . THR A 1 98 ? -4.541 8.410 -12.236 1.00 66.50 98 THR A C 1
ATOM 759 O O . THR A 1 98 ? -4.512 9.082 -11.201 1.00 66.50 98 THR A O 1
ATOM 762 N N . GLU A 1 99 ? -5.281 8.778 -13.286 1.00 57.50 99 GLU A N 1
ATOM 763 C CA . GLU A 1 99 ? -6.281 9.842 -13.170 1.00 57.50 99 GLU A CA 1
ATOM 764 C C . GLU A 1 99 ? -7.309 9.473 -12.088 1.00 57.50 99 GLU A C 1
ATOM 766 O O . GLU A 1 99 ? -7.585 8.292 -11.855 1.00 57.50 99 GLU A O 1
ATOM 771 N N . ARG A 1 100 ? -7.842 10.500 -11.410 1.00 51.97 100 ARG A N 1
ATOM 772 C CA . ARG A 1 100 ? -8.484 10.480 -10.075 1.00 51.97 100 ARG A CA 1
ATOM 773 C C . ARG A 1 100 ? -9.693 9.547 -9.874 1.00 51.97 100 ARG A C 1
ATOM 775 O O . ARG A 1 100 ? -10.289 9.576 -8.803 1.00 51.97 100 ARG A O 1
ATOM 782 N N . GLU A 1 101 ? -10.035 8.701 -10.836 1.00 47.03 101 GLU A N 1
ATOM 783 C CA . GLU A 1 101 ? -11.187 7.793 -10.781 1.00 47.03 101 GLU A CA 1
ATOM 784 C C . GLU A 1 101 ? -10.886 6.370 -11.285 1.00 47.03 101 GLU A C 1
ATOM 786 O O . GLU A 1 101 ? -11.617 5.440 -10.945 1.00 47.03 101 GLU A O 1
ATOM 791 N N . ILE A 1 102 ? -9.786 6.146 -12.015 1.00 49.69 102 ILE A N 1
ATOM 792 C CA . ILE A 1 102 ? -9.384 4.800 -12.448 1.00 49.69 102 ILE A CA 1
ATOM 793 C C . ILE A 1 102 ? -8.476 4.242 -11.369 1.00 49.69 102 ILE A C 1
ATOM 795 O O . ILE A 1 102 ? -7.263 4.405 -11.409 1.00 49.69 102 ILE A O 1
ATOM 799 N N . ALA A 1 103 ? -9.062 3.647 -10.340 1.00 48.16 103 ALA A N 1
ATOM 800 C CA . ALA A 1 103 ? -8.269 3.100 -9.262 1.00 48.16 103 ALA A CA 1
ATOM 801 C C . ALA A 1 103 ? -7.320 2.017 -9.802 1.00 48.16 103 ALA A C 1
ATOM 803 O O . ALA A 1 103 ? -7.764 0.966 -10.260 1.00 48.16 103 ALA A O 1
ATOM 804 N N . ALA A 1 104 ? -6.019 2.203 -9.581 1.00 56.94 104 ALA A N 1
ATOM 805 C CA . ALA A 1 104 ? -5.096 1.100 -9.325 1.00 56.94 104 ALA A CA 1
ATOM 806 C C . ALA A 1 104 ? -5.474 0.398 -7.995 1.00 56.94 104 ALA A C 1
ATOM 808 O O . ALA A 1 104 ? -4.643 0.210 -7.114 1.00 56.94 104 ALA A O 1
ATOM 809 N N . ALA A 1 105 ? -6.767 0.099 -7.785 1.00 63.50 105 ALA A N 1
ATOM 810 C CA . ALA A 1 105 ? -7.287 -0.512 -6.564 1.00 63.50 105 ALA A CA 1
ATOM 811 C C . ALA A 1 105 ? -6.688 -1.902 -6.346 1.00 63.50 105 ALA A C 1
ATOM 813 O O . ALA A 1 105 ? -6.504 -2.298 -5.200 1.00 63.50 105 ALA A O 1
ATOM 814 N N . SER A 1 106 ? -6.378 -2.589 -7.444 1.00 81.12 106 SER A N 1
ATOM 815 C CA . SER A 1 106 ? -5.824 -3.937 -7.461 1.00 81.12 106 SER A CA 1
ATOM 816 C C . SER A 1 106 ? -4.299 -3.959 -7.300 1.00 81.12 106 SER A C 1
ATOM 818 O O . SER A 1 106 ? -3.757 -4.981 -6.886 1.00 81.12 106 SER A O 1
ATOM 820 N N . LEU A 1 107 ? -3.604 -2.848 -7.595 1.00 90.12 107 LEU A N 1
ATOM 821 C CA . LEU A 1 107 ? -2.143 -2.764 -7.533 1.00 90.12 107 LEU A CA 1
ATOM 822 C C . LEU A 1 107 ? -1.671 -2.817 -6.081 1.00 90.12 107 LEU A C 1
ATOM 824 O O . LEU A 1 107 ? -1.855 -1.865 -5.318 1.00 90.12 107 LEU A O 1
ATOM 828 N N . TYR A 1 108 ? -1.015 -3.912 -5.715 1.00 92.06 108 TYR A N 1
ATOM 829 C CA . TYR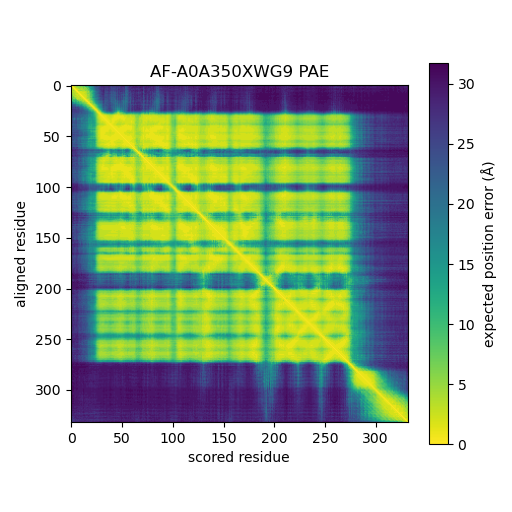 A 1 108 ? -0.515 -4.128 -4.362 1.00 92.06 108 TYR A CA 1
ATOM 830 C C . TYR A 1 108 ? 1.012 -4.164 -4.282 1.00 92.06 108 TYR A C 1
ATOM 832 O O . TYR A 1 108 ? 1.537 -4.042 -3.180 1.00 92.06 108 TYR A O 1
ATOM 840 N N . LYS A 1 109 ? 1.744 -4.313 -5.395 1.00 95.06 109 LYS A N 1
ATOM 841 C CA . LYS A 1 109 ? 3.214 -4.340 -5.359 1.00 95.06 109 LYS A CA 1
ATOM 842 C C . LYS A 1 109 ? 3.865 -3.685 -6.572 1.00 95.06 109 LYS A C 1
ATOM 844 O O . LYS A 1 109 ? 3.438 -3.901 -7.703 1.00 95.06 109 LYS A O 1
ATOM 849 N N . ILE A 1 110 ? 4.934 -2.933 -6.330 1.00 96.44 110 ILE A N 1
ATOM 850 C CA . ILE A 1 110 ? 5.866 -2.454 -7.352 1.00 96.44 110 ILE A CA 1
ATOM 851 C C . ILE A 1 110 ? 7.272 -2.919 -6.979 1.00 96.44 110 ILE A C 1
ATOM 853 O O . ILE A 1 110 ? 7.753 -2.586 -5.899 1.00 96.44 110 ILE A O 1
ATOM 857 N N . THR A 1 111 ? 7.944 -3.635 -7.875 1.00 98.19 111 THR A N 1
ATOM 858 C CA . THR A 1 111 ? 9.346 -4.036 -7.717 1.00 98.19 111 THR A CA 1
ATOM 859 C C . THR A 1 111 ? 10.236 -3.156 -8.587 1.00 98.19 111 THR A C 1
ATOM 861 O O . THR A 1 111 ? 10.025 -3.041 -9.795 1.00 98.19 111 THR A O 1
ATOM 864 N N . ILE A 1 112 ? 11.229 -2.523 -7.961 1.00 98.38 112 ILE A N 1
ATOM 865 C CA . ILE A 1 112 ? 12.150 -1.566 -8.574 1.00 98.38 112 ILE A CA 1
ATOM 866 C C . ILE A 1 112 ? 13.590 -2.077 -8.398 1.00 98.38 112 ILE A C 1
ATOM 868 O O . ILE A 1 112 ? 14.025 -2.285 -7.264 1.00 98.38 112 ILE A O 1
ATOM 872 N N . PRO A 1 113 ? 14.360 -2.250 -9.484 1.00 98.19 113 PRO A N 1
ATOM 873 C CA . PRO A 1 113 ? 15.705 -2.796 -9.431 1.00 98.19 113 PRO A CA 1
ATOM 874 C C . PRO A 1 113 ? 16.723 -1.732 -9.022 1.00 98.19 113 PRO A C 1
ATOM 876 O O . PRO A 1 113 ? 16.505 -0.529 -9.192 1.00 98.19 113 PRO A O 1
ATOM 879 N N . ASP A 1 114 ? 17.894 -2.172 -8.564 1.00 97.12 114 ASP A N 1
ATOM 880 C CA . ASP A 1 114 ? 18.976 -1.261 -8.184 1.00 97.12 114 ASP A CA 1
ATOM 881 C C . ASP A 1 114 ? 19.609 -0.575 -9.413 1.00 97.12 114 ASP A C 1
ATOM 883 O O . ASP A 1 114 ? 20.284 0.445 -9.288 1.00 97.12 114 ASP A O 1
ATOM 887 N N . SER A 1 115 ? 19.346 -1.051 -10.638 1.00 95.88 115 SER A N 1
ATOM 888 C CA . SER A 1 115 ? 19.803 -0.381 -11.864 1.00 95.88 115 SER A CA 1
ATOM 889 C C . SER A 1 115 ? 19.215 1.020 -12.067 1.00 95.88 115 SER A C 1
ATOM 891 O O . SER A 1 115 ? 19.769 1.802 -12.849 1.00 95.88 115 SER A O 1
ATOM 893 N N . VAL A 1 116 ? 18.106 1.338 -11.386 1.00 97.81 116 VAL A N 1
ATOM 894 C CA . VAL A 1 116 ? 17.446 2.641 -11.463 1.00 97.81 116 VAL A CA 1
ATOM 895 C C . VAL A 1 116 ? 18.333 3.718 -10.842 1.00 97.81 116 VAL A C 1
ATOM 897 O O . VAL A 1 116 ? 18.819 3.614 -9.715 1.00 97.81 116 VAL A O 1
ATOM 900 N N . THR A 1 117 ? 18.537 4.783 -11.612 1.00 96.25 117 THR A N 1
ATOM 901 C CA . THR A 1 117 ? 19.377 5.939 -11.264 1.00 96.25 117 THR A CA 1
ATOM 902 C C . THR A 1 117 ? 18.575 7.225 -11.069 1.00 96.25 117 THR A C 1
ATOM 904 O O . THR A 1 117 ? 19.138 8.236 -10.659 1.00 96.25 117 THR A O 1
ATOM 907 N N . TYR A 1 118 ? 17.271 7.194 -11.354 1.00 95.12 118 TYR A N 1
ATOM 908 C CA . TYR A 1 118 ? 16.372 8.335 -11.226 1.00 95.12 118 TYR A CA 1
ATOM 909 C C . TYR A 1 118 ? 14.937 7.881 -10.932 1.00 95.12 118 TYR A C 1
ATOM 911 O O . TYR A 1 118 ? 14.406 7.020 -11.634 1.00 95.12 118 TYR A O 1
ATOM 919 N N . ILE A 1 119 ? 14.293 8.495 -9.941 1.00 95.75 119 ILE A N 1
ATOM 920 C CA . ILE A 1 119 ? 12.867 8.319 -9.648 1.00 95.75 119 ILE A CA 1
ATOM 921 C C . ILE A 1 119 ? 12.250 9.709 -9.484 1.00 95.75 119 ILE A C 1
ATOM 923 O O . ILE A 1 119 ? 12.751 10.527 -8.715 1.00 95.75 119 ILE A O 1
ATOM 927 N N . GLY A 1 120 ? 11.192 9.993 -10.242 1.00 92.75 120 GLY A N 1
ATOM 928 C CA . GLY A 1 120 ? 10.420 11.224 -10.111 1.00 92.75 120 GLY A CA 1
ATOM 929 C C . GLY A 1 120 ? 9.512 11.217 -8.882 1.00 92.75 120 GLY A C 1
ATOM 930 O O . GLY A 1 120 ? 9.171 10.170 -8.349 1.00 92.75 120 GLY A O 1
ATOM 931 N N . GLU A 1 121 ? 9.109 12.397 -8.422 1.00 90.44 121 GLU A N 1
ATOM 932 C CA . GLU A 1 121 ? 8.123 12.536 -7.340 1.00 90.44 121 GLU A CA 1
ATOM 933 C C . GLU A 1 121 ? 6.752 11.979 -7.786 1.00 90.44 121 GLU A C 1
ATOM 935 O O . GLU A 1 121 ? 6.445 11.969 -8.978 1.00 90.44 121 GLU A O 1
ATOM 940 N N . ASP A 1 122 ? 5.915 11.534 -6.846 1.00 88.81 122 ASP A N 1
ATOM 941 C CA . ASP A 1 122 ? 4.529 11.101 -7.094 1.00 88.81 122 ASP A CA 1
ATOM 942 C C . ASP A 1 122 ? 4.404 9.974 -8.146 1.00 88.81 122 ASP A C 1
ATOM 944 O O . ASP A 1 122 ? 3.479 9.973 -8.960 1.00 88.81 122 ASP A O 1
ATOM 948 N N . ILE A 1 123 ? 5.327 8.997 -8.180 1.00 91.69 123 ILE A N 1
ATOM 949 C CA . ILE A 1 123 ? 5.235 7.888 -9.158 1.00 91.69 123 ILE A CA 1
ATOM 950 C C . ILE A 1 123 ? 3.928 7.095 -9.044 1.00 91.69 123 ILE A C 1
ATOM 952 O O . ILE A 1 123 ? 3.519 6.473 -10.017 1.00 91.69 123 ILE A O 1
ATOM 956 N N . VAL A 1 124 ? 3.277 7.129 -7.882 1.00 88.88 124 VAL A N 1
ATOM 957 C CA . VAL A 1 124 ? 1.981 6.512 -7.592 1.00 88.88 124 VAL A CA 1
ATOM 958 C C . VAL A 1 124 ? 1.044 7.542 -6.974 1.00 88.88 124 VAL A C 1
ATOM 960 O O . VAL A 1 124 ? 1.478 8.481 -6.310 1.00 88.88 124 VAL A O 1
ATOM 963 N N . ALA A 1 125 ? -0.261 7.347 -7.158 1.00 80.62 125 ALA A N 1
ATOM 964 C CA . ALA A 1 125 ? -1.257 8.246 -6.594 1.00 80.62 125 ALA A CA 1
ATOM 965 C C . ALA A 1 125 ? -1.297 8.165 -5.057 1.00 80.62 125 ALA A C 1
ATOM 967 O O . ALA A 1 125 ? -1.415 7.082 -4.470 1.00 80.62 125 ALA A O 1
ATOM 968 N N . ALA A 1 126 ? -1.292 9.331 -4.411 1.00 72.69 126 ALA A N 1
ATOM 969 C CA . ALA A 1 126 ? -1.631 9.463 -3.002 1.00 72.69 126 ALA A CA 1
ATOM 970 C C . ALA A 1 126 ? -3.102 9.087 -2.785 1.00 72.69 126 ALA A C 1
ATOM 972 O O . ALA A 1 126 ? -3.989 9.599 -3.474 1.00 72.69 126 ALA A O 1
ATOM 973 N N . LYS A 1 127 ? -3.386 8.247 -1.784 1.00 66.81 127 LYS A N 1
ATOM 974 C CA . LYS A 1 127 ? -4.769 7.974 -1.380 1.00 66.81 127 LYS A CA 1
ATOM 975 C C . LYS A 1 127 ? -4.996 8.310 0.083 1.00 66.81 127 LYS A C 1
ATOM 977 O O . LYS A 1 127 ? -4.305 7.816 0.973 1.00 66.81 127 LYS A O 1
ATOM 982 N N . LEU A 1 128 ? -5.979 9.179 0.311 1.00 63.09 128 LEU A N 1
ATOM 983 C CA . LEU A 1 128 ? -6.445 9.522 1.645 1.00 63.09 128 LEU A CA 1
ATOM 984 C C . LEU A 1 128 ? -7.149 8.316 2.247 1.00 63.09 128 LEU A C 1
ATOM 986 O O . LEU A 1 128 ? -8.093 7.783 1.669 1.00 63.09 128 LEU A O 1
ATOM 990 N N . MET A 1 129 ? -6.681 7.918 3.422 1.00 64.88 129 MET A N 1
ATOM 991 C CA . MET A 1 129 ? -7.141 6.691 4.035 1.00 64.88 129 MET A CA 1
ATOM 992 C C . MET A 1 129 ? -8.378 6.927 4.907 1.00 64.88 129 MET A C 1
ATOM 994 O O . MET A 1 129 ? -8.305 7.709 5.862 1.00 64.88 129 MET A O 1
ATOM 998 N N . SER A 1 130 ? -9.467 6.185 4.685 1.00 72.38 130 SER A N 1
ATOM 999 C CA . SER A 1 130 ? -10.637 6.182 5.583 1.00 72.38 130 SER A CA 1
ATOM 1000 C C . SER A 1 130 ? -10.522 5.042 6.587 1.00 72.38 130 SER A C 1
ATOM 1002 O O . SER A 1 130 ? -10.289 3.903 6.207 1.00 72.38 130 SER A O 1
ATOM 1004 N N . ALA A 1 131 ? -10.654 5.333 7.882 1.00 71.62 131 ALA A N 1
ATOM 1005 C CA . ALA A 1 131 ? -10.657 4.274 8.890 1.00 71.62 131 ALA A CA 1
ATOM 1006 C C . ALA A 1 131 ? -11.920 3.407 8.821 1.00 71.62 131 ALA A C 1
ATOM 1008 O O . ALA A 1 131 ? -11.858 2.239 9.146 1.00 71.62 131 ALA A O 1
ATOM 1009 N N . GLN A 1 132 ? -13.056 3.929 8.361 1.00 73.06 132 GLN A N 1
ATOM 1010 C CA . GLN A 1 132 ? -14.302 3.154 8.351 1.00 73.06 132 GLN A CA 1
ATOM 1011 C C . GLN A 1 132 ? -14.240 1.975 7.379 1.00 73.06 132 GLN A C 1
ATOM 1013 O O . GLN A 1 132 ? -14.740 0.908 7.684 1.00 73.06 132 GLN A O 1
ATOM 1018 N N . ASN A 1 133 ? -13.577 2.133 6.236 1.00 74.88 133 ASN A N 1
ATOM 1019 C CA . ASN A 1 133 ? -13.639 1.131 5.171 1.00 74.88 133 ASN A CA 1
ATOM 1020 C C . ASN A 1 133 ? -12.539 0.067 5.268 1.00 74.88 133 ASN A C 1
ATOM 1022 O O . ASN A 1 133 ? -12.470 -0.800 4.395 1.00 74.88 133 ASN A O 1
ATOM 1026 N N . GLY A 1 134 ? -11.668 0.159 6.284 1.00 81.56 134 GLY A N 1
ATOM 1027 C CA . GLY A 1 134 ? -10.349 -0.470 6.285 1.00 81.56 134 GLY A CA 1
ATOM 1028 C C . GLY A 1 134 ? -9.581 -0.219 4.985 1.00 81.56 134 GLY A C 1
ATOM 1029 O O . GLY A 1 134 ? -10.064 0.413 4.041 1.00 81.56 134 GLY A O 1
ATOM 1030 N N . GLU A 1 135 ? -8.329 -0.648 4.925 1.00 86.00 135 GLU A N 1
ATOM 1031 C CA . GLU A 1 135 ? -7.536 -0.367 3.741 1.00 86.00 135 GLU A CA 1
ATOM 1032 C C . GLU A 1 135 ? -6.404 -1.364 3.524 1.00 86.00 135 GLU A C 1
ATOM 1034 O O . GLU A 1 135 ? -5.521 -1.517 4.368 1.00 86.00 135 GLU A O 1
ATOM 1039 N N . ARG A 1 136 ? -6.419 -2.013 2.353 1.00 88.88 136 ARG A N 1
ATOM 1040 C CA . ARG A 1 136 ? -5.278 -2.792 1.877 1.00 88.88 136 ARG A CA 1
ATOM 1041 C C . ARG A 1 136 ? -4.165 -1.832 1.459 1.00 88.88 136 ARG A C 1
ATOM 1043 O O . ARG A 1 136 ? -4.397 -0.929 0.650 1.00 88.88 136 ARG A O 1
ATOM 1050 N N . LEU A 1 137 ? -2.987 -2.036 2.024 1.00 91.19 137 LEU A N 1
ATOM 1051 C CA . LEU A 1 137 ? -1.748 -1.363 1.687 1.00 91.19 137 LEU A CA 1
ATOM 1052 C C . LEU A 1 137 ? -1.142 -1.960 0.420 1.00 91.19 137 LEU A C 1
ATOM 1054 O O . LEU A 1 137 ? -1.350 -3.131 0.090 1.00 91.19 137 LEU A O 1
ATOM 1058 N N . SER A 1 138 ? -0.352 -1.136 -0.250 1.00 92.12 138 SER A N 1
ATOM 1059 C CA . SER A 1 138 ? 0.469 -1.510 -1.390 1.00 92.12 138 SER A CA 1
ATOM 1060 C C . SER A 1 138 ? 1.943 -1.320 -1.026 1.00 92.12 138 SER A C 1
ATOM 1062 O O . SER A 1 138 ? 2.287 -0.449 -0.230 1.00 92.12 138 SER A O 1
ATOM 1064 N N . ALA A 1 139 ? 2.826 -2.122 -1.607 1.00 95.12 139 ALA A N 1
ATOM 1065 C CA . ALA A 1 139 ? 4.252 -2.103 -1.320 1.00 95.12 139 ALA A CA 1
ATOM 1066 C C . ALA A 1 139 ? 5.061 -1.597 -2.516 1.00 95.12 139 ALA A C 1
ATOM 1068 O O . ALA A 1 139 ? 4.785 -1.940 -3.667 1.00 95.12 139 ALA A O 1
ATOM 1069 N N . ILE A 1 140 ? 6.099 -0.819 -2.232 1.00 96.06 140 ILE A N 1
ATOM 1070 C CA . ILE A 1 140 ? 7.172 -0.497 -3.169 1.00 96.06 140 ILE A CA 1
ATOM 1071 C C . ILE A 1 140 ? 8.436 -1.172 -2.653 1.00 96.06 140 ILE A C 1
ATOM 1073 O O . ILE A 1 140 ? 8.966 -0.796 -1.610 1.00 96.06 140 ILE A O 1
ATOM 1077 N N . CYS A 1 141 ? 8.914 -2.165 -3.390 1.00 97.88 141 CYS A N 1
ATOM 1078 C CA . CYS A 1 141 ? 10.124 -2.916 -3.097 1.00 97.88 141 CYS A CA 1
ATOM 1079 C C . CYS A 1 141 ? 11.254 -2.387 -3.971 1.00 97.88 141 CYS A C 1
ATOM 1081 O O . CYS A 1 141 ? 11.318 -2.686 -5.163 1.00 97.88 141 CYS A O 1
ATOM 1083 N N . PHE A 1 142 ? 12.145 -1.591 -3.389 1.00 98.12 142 PHE A N 1
ATOM 1084 C CA . PHE A 1 142 ? 13.356 -1.136 -4.049 1.00 98.12 142 PHE A CA 1
ATOM 1085 C C . PHE A 1 142 ? 14.525 -2.053 -3.684 1.00 98.12 142 PHE A C 1
ATOM 1087 O O . PHE A 1 142 ? 14.836 -2.264 -2.514 1.00 98.12 142 PHE A O 1
ATOM 1094 N N . ALA A 1 143 ? 15.194 -2.606 -4.693 1.00 98.06 143 ALA A N 1
ATOM 1095 C CA . ALA A 1 143 ? 16.353 -3.467 -4.481 1.00 98.06 143 ALA A CA 1
ATOM 1096 C C . ALA A 1 143 ? 17.563 -2.700 -3.914 1.00 98.06 143 ALA A C 1
ATOM 1098 O O . ALA A 1 143 ? 18.407 -3.298 -3.250 1.00 98.06 143 ALA A O 1
ATOM 1099 N N . GLY A 1 144 ? 17.643 -1.387 -4.153 1.00 97.19 144 GLY A N 1
ATOM 1100 C CA . GLY A 1 144 ? 18.670 -0.517 -3.582 1.00 97.19 144 GLY A CA 1
ATOM 1101 C C . GLY A 1 144 ? 18.385 -0.091 -2.139 1.00 97.19 144 GLY A C 1
ATOM 1102 O O . GLY A 1 144 ? 17.333 -0.388 -1.569 1.00 97.19 144 GLY A O 1
ATOM 1103 N N . SER A 1 145 ? 19.332 0.638 -1.545 1.00 97.44 145 SER A N 1
ATOM 1104 C CA . SER A 1 145 ? 19.225 1.091 -0.154 1.00 97.44 145 SER A CA 1
ATOM 1105 C C . SER A 1 145 ? 18.277 2.282 0.024 1.00 97.44 145 SER A C 1
ATOM 1107 O O . SER A 1 145 ? 17.995 3.030 -0.920 1.00 97.44 145 SER A O 1
ATOM 1109 N N . GLU A 1 146 ? 17.823 2.499 1.261 1.00 95.69 146 GLU A N 1
ATOM 1110 C CA . GLU A 1 146 ? 17.015 3.668 1.621 1.00 95.69 146 GLU A CA 1
ATOM 1111 C C . GLU A 1 146 ? 17.780 4.981 1.375 1.00 95.69 146 GLU A C 1
ATOM 1113 O O . GLU A 1 146 ? 17.201 5.965 0.913 1.00 95.69 146 GLU A O 1
ATOM 1118 N N . GLU A 1 147 ? 19.098 5.016 1.607 1.00 94.50 147 GLU A N 1
ATOM 1119 C CA . GLU A 1 147 ? 19.915 6.200 1.317 1.00 94.50 147 GLU A CA 1
ATOM 1120 C C . GLU A 1 147 ? 19.911 6.529 -0.175 1.00 94.50 147 GLU A C 1
ATOM 1122 O O . GLU A 1 147 ? 19.777 7.696 -0.551 1.00 94.50 147 GLU A O 1
ATOM 1127 N N . LYS A 1 148 ? 20.016 5.505 -1.034 1.00 95.38 148 LYS A N 1
ATOM 1128 C CA . LYS A 1 148 ? 19.929 5.688 -2.483 1.00 95.38 148 LYS A CA 1
ATOM 1129 C C . LYS A 1 148 ? 18.544 6.178 -2.888 1.00 95.38 148 LYS A C 1
ATOM 1131 O O . LYS A 1 148 ? 18.462 7.141 -3.647 1.00 95.38 148 LYS A O 1
ATOM 1136 N N . TRP A 1 149 ? 17.478 5.588 -2.345 1.00 95.25 149 TRP A N 1
ATOM 1137 C CA . TRP A 1 149 ? 16.113 6.067 -2.572 1.00 95.25 149 TRP A CA 1
ATOM 1138 C C . TRP A 1 149 ? 15.970 7.550 -2.226 1.00 95.25 149 TRP A C 1
ATOM 1140 O O . TRP A 1 149 ? 15.571 8.360 -3.060 1.00 95.25 149 TRP A O 1
ATOM 1150 N N . ASN A 1 150 ? 16.372 7.928 -1.012 1.00 93.31 150 ASN A N 1
ATOM 1151 C CA . ASN A 1 150 ? 16.275 9.300 -0.523 1.00 93.31 150 ASN A CA 1
ATOM 1152 C C . ASN A 1 150 ? 17.123 10.276 -1.355 1.00 93.31 150 ASN A C 1
ATOM 1154 O O . ASN A 1 150 ? 16.734 11.435 -1.521 1.00 93.31 150 ASN A O 1
ATOM 1158 N N . SER A 1 151 ? 18.242 9.814 -1.928 1.00 92.81 151 SER A N 1
ATOM 1159 C CA . SER A 1 151 ? 19.100 10.630 -2.796 1.00 92.81 151 SER A CA 1
ATOM 1160 C C . SER A 1 151 ? 18.410 11.098 -4.083 1.00 92.81 151 SER A C 1
ATOM 1162 O O . SER A 1 151 ? 18.752 12.163 -4.596 1.00 92.81 151 SER A O 1
ATOM 1164 N N . PHE A 1 152 ? 17.395 10.372 -4.573 1.00 93.19 152 PHE A N 1
ATOM 1165 C CA . PHE A 1 152 ? 16.620 10.790 -5.748 1.00 93.19 152 PHE A CA 1
ATOM 1166 C C . PHE A 1 152 ? 15.799 12.063 -5.491 1.00 93.19 152 PHE A C 1
ATOM 1168 O O . PHE A 1 152 ? 15.515 12.814 -6.424 1.00 93.19 152 PHE A O 1
ATOM 1175 N N . PHE A 1 153 ? 15.460 12.333 -4.227 1.00 90.12 153 PHE A N 1
ATOM 1176 C CA . PHE A 1 153 ? 14.546 13.407 -3.823 1.00 90.12 153 PHE A CA 1
ATOM 1177 C C . PHE A 1 153 ? 15.218 14.490 -2.971 1.00 90.12 153 PHE A C 1
ATOM 1179 O O . PHE A 1 153 ? 14.609 15.518 -2.664 1.00 90.12 153 PHE A O 1
ATOM 1186 N N . SER A 1 154 ? 16.472 14.287 -2.561 1.00 82.69 154 SER A N 1
ATOM 1187 C CA . SER A 1 154 ? 17.201 15.255 -1.747 1.00 82.69 154 SER A CA 1
ATOM 1188 C C . SER A 1 154 ? 17.618 16.470 -2.581 1.00 82.69 154 SER A C 1
ATOM 1190 O O . SER A 1 154 ? 18.486 16.375 -3.449 1.00 82.69 154 SER A O 1
ATOM 1192 N N . LYS A 1 155 ? 17.033 17.636 -2.288 1.00 78.62 155 LYS A N 1
ATOM 1193 C CA . LYS A 1 155 ? 17.475 18.943 -2.805 1.00 78.62 155 LYS A CA 1
ATOM 1194 C C . LYS A 1 155 ? 18.231 19.697 -1.698 1.00 78.62 155 LYS A C 1
ATOM 1196 O O . LYS A 1 155 ? 17.846 19.582 -0.530 1.00 78.62 155 LYS A O 1
ATOM 1201 N N . PRO A 1 156 ? 19.283 20.483 -2.009 1.00 73.81 156 PRO A N 1
ATOM 1202 C CA . PRO A 1 156 ? 20.005 21.259 -1.001 1.00 73.81 156 PRO A CA 1
ATOM 1203 C C . PRO A 1 156 ? 19.061 22.125 -0.152 1.00 73.81 156 PRO A C 1
ATOM 1205 O O . PRO A 1 156 ? 18.298 22.928 -0.683 1.00 73.81 156 PRO A O 1
ATOM 1208 N N . GLY A 1 157 ? 19.110 21.952 1.173 1.00 70.19 157 GLY A N 1
ATOM 1209 C CA . GLY A 1 157 ? 18.302 22.724 2.124 1.00 70.19 157 GLY A CA 1
ATOM 1210 C C . GLY A 1 157 ? 16.837 22.287 2.272 1.00 70.19 157 GLY A C 1
ATOM 1211 O O . GLY A 1 157 ? 16.089 22.967 2.970 1.00 70.19 157 GLY A O 1
ATOM 1212 N N . GLN A 1 158 ? 16.415 21.173 1.661 1.00 70.94 158 GLN A N 1
ATOM 1213 C CA . GLN A 1 158 ? 15.051 20.645 1.781 1.00 70.94 158 GLN A CA 1
ATOM 1214 C C . GLN A 1 158 ? 15.040 19.237 2.386 1.00 70.94 158 GLN A C 1
ATOM 1216 O O . GLN A 1 158 ? 15.953 18.441 2.168 1.00 70.94 158 GLN A O 1
ATOM 1221 N N . LYS A 1 159 ? 13.986 18.920 3.152 1.00 73.44 159 LYS A N 1
ATOM 1222 C CA . LYS A 1 159 ? 13.683 17.525 3.501 1.00 73.44 159 LYS A CA 1
ATOM 1223 C C . LYS A 1 159 ? 13.293 16.784 2.221 1.00 73.44 159 LYS A C 1
ATOM 1225 O O . LYS A 1 159 ? 12.636 17.372 1.366 1.00 73.44 159 LYS A O 1
ATOM 1230 N N . TYR A 1 160 ? 13.695 15.521 2.099 1.00 79.56 160 TYR A N 1
ATOM 1231 C CA . TYR A 1 160 ? 13.291 14.696 0.965 1.00 79.56 160 TYR A CA 1
ATOM 1232 C C . TYR A 1 160 ? 11.762 14.526 0.960 1.00 79.56 160 TYR A C 1
ATOM 1234 O O . TYR A 1 160 ? 11.136 14.412 2.017 1.00 79.56 160 TYR A O 1
ATOM 1242 N N . TYR A 1 161 ? 11.167 14.542 -0.229 1.00 85.81 161 TYR A N 1
ATOM 1243 C CA . TYR A 1 161 ? 9.744 14.301 -0.443 1.00 85.81 161 TYR A CA 1
ATOM 1244 C C . TYR A 1 161 ? 9.594 13.529 -1.751 1.00 85.81 161 TYR A C 1
ATOM 1246 O O . TYR A 1 161 ? 9.936 14.049 -2.808 1.00 85.81 161 TYR A O 1
ATOM 1254 N N . ASP A 1 162 ? 9.130 12.285 -1.667 1.00 87.38 162 ASP A N 1
ATOM 1255 C CA . ASP A 1 162 ? 8.947 11.395 -2.819 1.00 87.38 162 ASP A CA 1
ATOM 1256 C C . ASP A 1 162 ? 7.510 11.408 -3.363 1.00 87.38 162 ASP A C 1
ATOM 1258 O O . ASP A 1 162 ? 7.233 10.793 -4.390 1.00 87.38 162 ASP A O 1
ATOM 1262 N N . GLY A 1 163 ? 6.589 12.119 -2.704 1.00 85.94 163 GLY A N 1
ATOM 1263 C CA . GLY A 1 163 ? 5.179 12.153 -3.100 1.00 85.94 163 GLY A CA 1
ATOM 1264 C C . GLY A 1 163 ? 4.373 10.917 -2.704 1.00 85.94 163 GLY A C 1
ATOM 1265 O O . GLY A 1 163 ? 3.167 10.850 -2.941 1.00 85.94 163 GLY A O 1
ATOM 1266 N N . ILE A 1 164 ? 5.010 9.933 -2.068 1.00 85.94 164 ILE A N 1
ATOM 1267 C CA . ILE A 1 164 ? 4.392 8.650 -1.750 1.00 85.94 164 ILE A CA 1
ATOM 1268 C C . ILE A 1 164 ? 3.860 8.716 -0.325 1.00 85.94 164 ILE A C 1
ATOM 1270 O O . ILE A 1 164 ? 4.606 8.699 0.654 1.00 85.94 164 ILE A O 1
ATOM 1274 N N . VAL A 1 165 ? 2.538 8.817 -0.202 1.00 76.94 165 VAL A N 1
ATOM 1275 C CA . VAL A 1 165 ? 1.861 8.967 1.090 1.00 76.94 165 VAL A CA 1
ATOM 1276 C C . VAL A 1 165 ? 0.631 8.072 1.208 1.00 76.94 165 VAL A C 1
ATOM 1278 O O . VAL A 1 165 ? -0.011 7.699 0.222 1.00 76.94 165 VAL A O 1
ATOM 1281 N N . GLY A 1 166 ? 0.254 7.788 2.455 1.00 78.81 166 GLY A N 1
ATOM 1282 C CA . GLY A 1 166 ? -0.960 7.055 2.792 1.00 78.81 166 GLY A CA 1
ATOM 1283 C C . GLY A 1 166 ? -0.779 5.553 2.631 1.00 78.81 166 GLY A C 1
ATOM 1284 O O . GLY A 1 166 ? -0.141 4.920 3.459 1.00 78.81 166 GLY A O 1
ATOM 1285 N N . ARG A 1 167 ? -1.365 5.005 1.569 1.00 83.00 167 ARG A N 1
ATOM 1286 C CA . ARG A 1 167 ? -1.552 3.570 1.316 1.00 83.00 167 ARG A CA 1
ATOM 1287 C C . ARG A 1 167 ? -0.305 2.753 0.961 1.00 83.00 167 ARG A C 1
ATOM 1289 O O . ARG A 1 167 ? -0.445 1.582 0.623 1.00 83.00 167 ARG A O 1
ATOM 1296 N N . TRP A 1 168 ? 0.870 3.363 0.974 1.00 89.25 168 TRP A N 1
ATOM 1297 C CA . TRP A 1 168 ? 2.080 2.768 0.428 1.00 89.25 168 TRP A CA 1
ATOM 1298 C C . TRP A 1 168 ? 3.132 2.556 1.504 1.00 89.25 168 TRP A C 1
ATOM 1300 O O . TRP A 1 168 ? 3.487 3.488 2.226 1.00 89.25 168 TRP A O 1
ATOM 1310 N N . GLU A 1 169 ? 3.667 1.345 1.549 1.00 92.56 169 GLU A N 1
ATOM 1311 C CA . GLU A 1 169 ? 4.833 0.983 2.344 1.00 92.56 169 GLU A CA 1
ATOM 1312 C C . GLU A 1 169 ? 6.049 0.815 1.441 1.00 92.56 169 GLU A C 1
ATOM 1314 O O . GLU A 1 169 ? 5.932 0.432 0.275 1.00 92.56 169 GLU A O 1
ATOM 1319 N N . LYS A 1 170 ? 7.228 1.128 1.976 1.00 94.81 170 LYS A N 1
ATOM 1320 C CA . LYS A 1 170 ? 8.490 1.065 1.241 1.00 94.81 170 LYS A CA 1
ATOM 1321 C C . LYS A 1 170 ? 9.399 0.030 1.880 1.00 94.81 170 LYS A C 1
ATOM 1323 O O . LYS A 1 170 ? 9.571 0.031 3.096 1.00 94.81 170 LYS A O 1
ATOM 1328 N N . TYR A 1 171 ? 9.985 -0.799 1.034 1.00 97.25 171 TYR A N 1
ATOM 1329 C CA . TYR A 1 171 ? 10.921 -1.854 1.384 1.00 97.25 171 TYR A CA 1
ATOM 1330 C C . TYR A 1 171 ? 12.205 -1.638 0.591 1.00 97.25 171 TYR A C 1
ATOM 1332 O O . TYR A 1 171 ? 12.157 -1.266 -0.583 1.00 97.25 171 TYR A O 1
ATOM 1340 N N . PHE A 1 172 ? 13.346 -1.847 1.240 1.00 98.06 172 PHE A N 1
ATOM 1341 C CA . PHE A 1 172 ? 14.667 -1.540 0.694 1.00 98.06 172 PHE A CA 1
ATOM 1342 C C . PHE A 1 172 ? 15.569 -2.768 0.740 1.00 98.06 172 PHE A C 1
ATOM 1344 O O . PHE A 1 172 ? 15.267 -3.740 1.424 1.00 98.06 172 PHE A O 1
ATOM 1351 N N . ASN A 1 173 ? 16.693 -2.730 0.025 1.00 97.25 173 ASN A N 1
ATOM 1352 C CA . ASN A 1 173 ? 17.678 -3.817 -0.004 1.00 97.25 173 ASN A CA 1
ATOM 1353 C C . ASN A 1 173 ? 17.088 -5.171 -0.452 1.00 97.25 173 ASN A C 1
ATOM 1355 O O . ASN A 1 173 ? 17.547 -6.229 -0.021 1.00 97.25 173 ASN A O 1
ATOM 1359 N N . GLY A 1 174 ? 16.054 -5.140 -1.300 1.00 90.12 174 GLY A N 1
ATOM 1360 C CA . GLY A 1 174 ? 15.380 -6.345 -1.794 1.00 90.12 174 GLY A CA 1
ATOM 1361 C C . GLY A 1 174 ? 14.466 -7.022 -0.770 1.00 90.12 174 GLY A C 1
ATOM 1362 O O . GLY A 1 174 ? 14.102 -8.182 -0.956 1.00 90.12 174 GLY A O 1
ATOM 1363 N N . GLU A 1 175 ? 14.100 -6.330 0.311 1.00 95.62 175 GLU A N 1
ATOM 1364 C CA . GLU A 1 175 ? 13.096 -6.817 1.251 1.00 95.62 175 GLU A CA 1
ATOM 1365 C C . GLU A 1 175 ? 11.728 -6.994 0.575 1.00 95.62 175 GLU A C 1
ATOM 1367 O O . GLU A 1 175 ? 11.268 -6.156 -0.206 1.00 95.62 175 GLU A O 1
ATOM 1372 N N . GLU A 1 176 ? 11.059 -8.092 0.921 1.00 92.31 176 GLU A N 1
ATOM 1373 C CA . GLU A 1 176 ? 9.704 -8.393 0.469 1.00 92.31 176 GLU A CA 1
ATOM 1374 C C . GLU A 1 176 ? 8.709 -8.221 1.629 1.00 92.31 176 GLU A C 1
ATOM 1376 O O . GLU A 1 176 ? 8.969 -8.683 2.750 1.00 92.31 176 GLU A O 1
ATOM 1381 N N . PRO A 1 177 ? 7.555 -7.585 1.378 1.00 94.69 177 PRO A N 1
ATOM 1382 C CA . PRO A 1 177 ? 6.524 -7.367 2.377 1.00 94.69 177 PRO A CA 1
ATOM 1383 C C . PRO A 1 177 ? 5.919 -8.688 2.847 1.00 94.69 177 PRO A C 1
ATOM 1385 O O . PRO A 1 177 ? 5.537 -9.551 2.052 1.00 94.69 177 PRO A O 1
ATOM 1388 N N . LYS A 1 178 ? 5.765 -8.819 4.164 1.00 94.94 178 LYS A N 1
ATOM 1389 C CA . LYS A 1 178 ? 5.039 -9.933 4.779 1.00 94.94 178 LYS A CA 1
ATOM 1390 C C . LYS A 1 178 ? 3.607 -9.519 5.113 1.00 94.94 178 LYS A C 1
ATOM 1392 O O . LYS A 1 178 ? 3.379 -8.345 5.428 1.00 94.94 178 LYS A O 1
ATOM 1397 N N . PRO A 1 179 ? 2.652 -10.464 5.077 1.00 96.56 179 PRO A N 1
ATOM 1398 C CA . PRO A 1 179 ? 1.288 -10.191 5.493 1.00 96.56 179 PRO A CA 1
ATOM 1399 C C . PRO A 1 179 ? 1.257 -9.688 6.933 1.00 96.56 179 PRO A C 1
ATOM 1401 O O . PRO A 1 179 ? 1.869 -10.298 7.808 1.00 96.56 179 PRO A O 1
ATOM 1404 N N . HIS A 1 180 ? 0.566 -8.579 7.165 1.00 96.69 180 HIS A N 1
ATOM 1405 C CA . HIS A 1 180 ? 0.384 -8.014 8.497 1.00 96.69 180 HIS A CA 1
ATOM 1406 C C . HIS A 1 180 ? -0.846 -7.105 8.534 1.00 96.69 180 HIS A C 1
ATOM 1408 O O . HIS A 1 180 ? -1.347 -6.674 7.494 1.00 96.69 180 HIS A O 1
ATOM 1414 N N . CYS A 1 181 ? -1.320 -6.793 9.736 1.00 95.75 181 CYS A N 1
ATOM 1415 C CA . CYS A 1 181 ? -2.465 -5.932 9.974 1.00 95.75 181 CYS A CA 1
ATOM 1416 C C . CYS A 1 181 ? -2.233 -4.990 11.161 1.00 95.75 181 CYS A C 1
ATOM 1418 O O . CYS A 1 181 ? -1.538 -5.292 12.128 1.00 95.75 181 CYS A O 1
ATOM 1420 N N . MET A 1 182 ? -2.857 -3.821 11.103 1.00 93.38 182 MET A N 1
ATOM 1421 C CA . MET A 1 182 ? -2.841 -2.837 12.171 1.00 93.38 182 MET A CA 1
ATOM 1422 C C . MET A 1 182 ? -4.186 -2.128 12.283 1.00 93.38 182 MET A C 1
ATOM 1424 O O . MET A 1 182 ? -4.922 -1.987 11.307 1.00 93.38 182 MET A O 1
ATOM 1428 N N . ILE A 1 183 ? -4.512 -1.667 13.487 1.00 90.38 183 ILE A N 1
ATOM 1429 C CA . ILE A 1 183 ? -5.735 -0.902 13.727 1.00 90.38 183 ILE A CA 1
ATOM 1430 C C . ILE A 1 183 ? -5.466 0.565 13.405 1.00 90.38 183 ILE A C 1
ATOM 1432 O O . ILE A 1 183 ? -4.486 1.161 13.854 1.00 90.38 183 ILE A O 1
ATOM 1436 N N . LYS A 1 184 ? -6.370 1.156 12.631 1.00 85.50 184 LYS A N 1
ATOM 1437 C CA . LYS A 1 184 ? -6.367 2.567 12.271 1.00 85.50 184 LYS A CA 1
ATOM 1438 C C . LYS A 1 184 ? -7.636 3.247 12.764 1.00 85.50 184 LYS A C 1
ATOM 1440 O O . LYS A 1 184 ? -8.722 2.681 12.712 1.00 85.50 184 LYS A O 1
ATOM 1445 N N . TYR A 1 185 ? -7.498 4.502 13.176 1.00 78.12 185 TYR A N 1
ATOM 1446 C CA . TYR A 1 185 ? -8.583 5.292 13.752 1.00 78.12 185 TYR A CA 1
ATOM 1447 C C . TYR A 1 185 ? -9.087 6.385 12.815 1.00 78.12 185 TYR A C 1
ATOM 1449 O O . TYR A 1 185 ? -8.330 6.952 12.018 1.00 78.12 185 TYR A O 1
ATOM 1457 N N . GLY A 1 186 ? -10.382 6.682 12.932 1.00 69.31 186 GLY A N 1
ATOM 1458 C CA . GLY A 1 186 ? -11.021 7.855 12.346 1.00 69.31 186 GLY A CA 1
ATOM 1459 C C . GLY A 1 186 ? -10.464 9.154 12.932 1.00 69.31 186 GLY A C 1
ATOM 1460 O O . GLY A 1 186 ? -9.913 9.172 14.030 1.00 69.31 186 GLY A O 1
ATOM 1461 N N . ARG A 1 187 ? -10.557 10.250 12.168 1.00 59.75 187 ARG A N 1
ATOM 1462 C CA . ARG A 1 187 ? -10.010 11.557 12.567 1.00 59.75 187 ARG A CA 1
ATOM 1463 C C . ARG A 1 187 ? -10.715 12.123 13.803 1.00 59.75 187 ARG A C 1
ATOM 1465 O O . ARG A 1 187 ? -11.935 12.079 13.899 1.00 59.75 187 ARG A O 1
ATOM 1472 N N . TYR A 1 188 ? -9.918 12.765 14.652 1.00 57.72 188 TYR A N 1
ATOM 1473 C CA . TYR A 1 188 ? -10.352 13.730 15.661 1.00 57.72 188 TYR A CA 1
ATOM 1474 C C . TYR A 1 188 ? -10.927 14.984 14.989 1.00 57.72 188 TYR A C 1
ATOM 1476 O O . TYR A 1 188 ? -10.387 15.434 13.970 1.00 57.72 188 TYR A O 1
ATOM 1484 N N . SER A 1 189 ? -11.979 15.570 15.559 1.00 57.75 189 SER A N 1
ATOM 1485 C CA . SER A 1 189 ? -12.373 16.939 15.227 1.00 57.75 189 SER A CA 1
ATOM 1486 C C . SER A 1 189 ? -11.561 17.908 16.087 1.00 57.75 189 SER A C 1
ATOM 1488 O O . SER A 1 189 ? -11.162 17.589 17.207 1.00 57.75 189 SER A O 1
ATOM 1490 N N . ASN A 1 190 ? -11.276 19.098 15.561 1.00 60.38 190 ASN A N 1
ATOM 1491 C CA . ASN A 1 190 ? -10.830 20.194 16.411 1.00 60.38 190 ASN A CA 1
ATOM 1492 C C . ASN A 1 190 ? -12.079 20.926 16.891 1.00 60.38 190 ASN A C 1
ATOM 1494 O O . ASN A 1 190 ? -12.913 21.294 16.062 1.00 60.38 190 ASN A O 1
ATOM 1498 N N . ASN A 1 191 ? -12.201 21.162 18.195 1.00 58.97 191 ASN A N 1
ATOM 1499 C CA . ASN A 1 191 ? -13.213 22.092 18.681 1.00 58.97 191 ASN A CA 1
ATOM 1500 C C . ASN A 1 191 ? -12.844 23.542 18.319 1.00 58.97 191 ASN A C 1
ATOM 1502 O O . ASN A 1 191 ? -11.760 23.822 17.800 1.00 58.97 191 ASN A O 1
ATOM 1506 N N . GLU A 1 192 ? -13.735 24.480 18.637 1.00 60.78 192 GLU A N 1
ATOM 1507 C CA . GLU A 1 192 ? -13.557 25.920 18.386 1.00 60.78 192 GLU A CA 1
ATOM 1508 C C . GLU A 1 192 ? -12.287 26.528 19.016 1.00 60.78 192 GLU A C 1
ATOM 1510 O O . GLU A 1 192 ? -11.816 27.577 18.584 1.00 60.78 192 GLU A O 1
ATOM 1515 N N . TYR A 1 193 ? -11.689 25.843 19.994 1.00 62.66 193 TYR A N 1
ATOM 1516 C CA . TYR A 1 193 ? -10.461 26.250 20.679 1.00 62.66 193 TYR A CA 1
ATOM 1517 C C . TYR A 1 193 ? -9.197 25.586 20.111 1.00 62.66 193 TYR A C 1
ATOM 1519 O O . TYR A 1 193 ? -8.116 25.737 20.678 1.00 62.66 193 TYR A O 1
ATOM 1527 N N . GLY A 1 194 ? -9.318 24.816 19.025 1.00 59.31 194 GLY A N 1
ATOM 1528 C CA . GLY A 1 194 ? -8.204 24.094 18.409 1.00 59.31 194 GLY A CA 1
ATOM 1529 C C . GLY A 1 194 ? -7.745 22.856 19.186 1.00 59.31 194 GLY A C 1
ATOM 1530 O O . GLY A 1 194 ? -6.711 22.282 18.848 1.00 59.31 194 GLY A O 1
ATOM 1531 N N . ASN A 1 195 ? -8.488 22.425 20.211 1.00 58.16 195 ASN A N 1
ATOM 1532 C CA . ASN A 1 195 ? -8.208 21.163 20.890 1.00 58.16 195 ASN A CA 1
ATOM 1533 C C . ASN A 1 195 ? -8.754 20.008 20.054 1.00 58.16 195 ASN A C 1
ATOM 1535 O O . ASN A 1 195 ? -9.884 20.082 19.576 1.00 58.16 195 ASN A O 1
ATOM 1539 N N . GLN A 1 196 ? -7.984 18.926 19.933 1.00 56.06 196 GLN A N 1
ATOM 1540 C CA . GLN A 1 196 ? -8.502 17.668 19.399 1.00 56.06 196 GLN A CA 1
ATOM 1541 C C . GLN A 1 196 ? -9.526 17.104 20.384 1.00 56.06 196 GLN A C 1
ATOM 1543 O O . GLN A 1 196 ? -9.179 16.794 21.525 1.00 56.06 196 GLN A O 1
ATOM 1548 N N . VAL A 1 197 ? -10.776 17.001 19.947 1.00 55.97 197 VAL A N 1
ATOM 1549 C CA . VAL A 1 197 ? -11.877 16.432 20.719 1.00 55.97 197 VAL A CA 1
ATOM 1550 C C . VAL A 1 197 ? -12.428 15.228 19.970 1.00 55.97 197 VAL A C 1
ATOM 1552 O O . VAL A 1 197 ? -12.510 15.185 18.743 1.00 55.97 197 VAL A O 1
ATOM 1555 N N . GLU A 1 198 ? -12.763 14.204 20.737 1.00 58.22 198 GLU A N 1
ATOM 1556 C CA . GLU A 1 198 ? -13.407 12.998 20.245 1.00 58.22 198 GLU A CA 1
ATOM 1557 C C . GLU A 1 198 ? -14.924 13.224 20.234 1.00 58.22 198 GLU A C 1
ATOM 1559 O O . GLU A 1 198 ? -15.624 12.894 21.190 1.00 58.22 198 GLU A O 1
ATOM 1564 N N . GLU A 1 199 ? -15.435 13.852 19.176 1.00 53.41 199 GLU A N 1
ATOM 1565 C CA . GLU A 1 199 ? -16.870 14.096 19.002 1.00 53.41 199 GLU A CA 1
ATOM 1566 C C . GLU A 1 199 ? -17.467 13.104 18.004 1.00 53.41 199 GLU A C 1
ATOM 1568 O O . GLU A 1 199 ? -17.651 13.406 16.828 1.00 53.41 199 GLU A O 1
ATOM 1573 N N . GLY A 1 200 ? -17.768 11.893 18.466 1.00 57.16 200 GLY A N 1
ATOM 1574 C CA . GLY A 1 200 ? -18.575 10.954 17.692 1.00 57.16 200 GLY A CA 1
ATOM 1575 C C . GLY A 1 200 ? -18.215 9.495 17.916 1.00 57.16 200 GLY A C 1
ATOM 1576 O O . GLY A 1 200 ? -17.256 9.196 18.633 1.00 57.16 200 GLY A O 1
ATOM 1577 N N . PRO A 1 201 ? -19.003 8.579 17.331 1.00 61.06 201 PRO A N 1
ATOM 1578 C CA . PRO A 1 201 ? -18.671 7.167 17.327 1.00 61.06 201 PRO A CA 1
ATOM 1579 C C . PRO A 1 201 ? -17.252 6.933 16.802 1.00 61.06 201 PRO A C 1
ATOM 1581 O O . PRO A 1 201 ? -16.821 7.553 15.827 1.00 61.06 201 PRO A O 1
ATOM 1584 N N . PHE A 1 202 ? -16.506 6.044 17.453 1.00 76.75 202 PHE A N 1
ATOM 1585 C CA . PHE A 1 202 ? -15.132 5.771 17.057 1.00 76.75 202 PHE A CA 1
ATOM 1586 C C . PHE A 1 202 ? -15.143 4.861 15.839 1.00 76.75 202 PHE A C 1
ATOM 1588 O O . PHE A 1 202 ? -15.437 3.672 15.947 1.00 76.75 202 PHE A O 1
ATOM 1595 N N . ALA A 1 203 ? -14.803 5.416 14.681 1.00 82.69 203 ALA A N 1
ATOM 1596 C CA . ALA A 1 203 ? -14.483 4.607 13.521 1.00 82.69 203 ALA A CA 1
ATOM 1597 C C . ALA A 1 203 ? -13.115 3.950 13.722 1.00 82.69 203 ALA A C 1
ATOM 1599 O O . ALA A 1 203 ? -12.096 4.639 13.840 1.00 82.69 203 ALA A O 1
ATOM 1600 N N . VAL A 1 204 ? -13.093 2.625 13.731 1.00 87.88 204 VAL A N 1
ATOM 1601 C CA . VAL A 1 204 ? -11.872 1.825 13.662 1.00 87.88 204 VAL A CA 1
ATOM 1602 C C . VAL A 1 204 ? -11.872 1.038 12.365 1.00 87.88 204 VAL A C 1
ATOM 1604 O O . VAL A 1 204 ? -12.907 0.542 11.938 1.00 87.88 204 VAL A O 1
ATOM 1607 N N . GLY A 1 205 ? -10.710 0.927 11.743 1.00 90.12 205 GLY A N 1
ATOM 1608 C CA . GLY A 1 205 ? -10.496 0.116 10.554 1.00 90.12 205 GLY A CA 1
ATOM 1609 C C . GLY A 1 205 ? -9.272 -0.739 10.697 1.00 90.12 205 GLY A C 1
ATOM 1610 O O . GLY A 1 205 ? -8.371 -0.418 11.472 1.00 90.12 205 GLY A O 1
ATOM 1611 N N . VAL A 1 206 ? -9.219 -1.798 9.908 1.00 92.12 206 VAL A N 1
ATOM 1612 C CA . VAL A 1 206 ? -7.987 -2.545 9.710 1.00 92.12 206 VAL A CA 1
ATOM 1613 C C . VAL A 1 206 ? -7.243 -1.979 8.509 1.00 92.12 206 VAL A C 1
ATOM 1615 O O . VAL A 1 206 ? -7.806 -1.793 7.433 1.00 92.12 206 VAL A O 1
ATOM 1618 N N . MET A 1 207 ? -5.971 -1.677 8.704 1.00 91.69 207 MET A N 1
ATOM 1619 C CA . MET A 1 207 ? -5.028 -1.371 7.642 1.00 91.69 207 MET A CA 1
ATOM 1620 C C . MET A 1 207 ? -4.072 -2.551 7.540 1.00 91.69 207 MET A C 1
ATOM 1622 O O . MET A 1 207 ? -3.594 -3.024 8.568 1.00 91.69 207 MET A O 1
ATOM 1626 N N . TYR A 1 208 ? -3.859 -3.092 6.348 1.00 93.69 208 TYR A N 1
ATOM 1627 C CA . TYR A 1 208 ? -3.183 -4.382 6.227 1.00 93.69 208 TYR A CA 1
ATOM 1628 C C . TYR A 1 208 ? -2.486 -4.555 4.887 1.00 93.69 208 TYR A C 1
ATOM 1630 O O . TYR A 1 208 ? -2.960 -4.057 3.872 1.00 93.69 208 TYR A O 1
ATOM 1638 N N . TYR A 1 209 ? -1.407 -5.327 4.865 1.00 94.88 209 TYR A N 1
ATOM 1639 C CA . TYR A 1 209 ? -0.812 -5.840 3.636 1.00 94.88 209 TYR A CA 1
ATOM 1640 C C . TYR A 1 209 ? -1.072 -7.347 3.540 1.00 94.88 209 TYR A C 1
ATOM 1642 O O . TYR A 1 209 ? -0.917 -8.060 4.529 1.00 94.88 209 TYR A O 1
ATOM 1650 N N . ALA A 1 210 ? -1.452 -7.847 2.359 1.00 93.94 210 ALA A N 1
ATOM 1651 C CA . ALA A 1 210 ? -1.725 -9.275 2.148 1.00 93.94 210 ALA A CA 1
ATOM 1652 C C . ALA A 1 210 ? -1.350 -9.805 0.746 1.00 93.94 210 ALA A C 1
ATOM 1654 O O . ALA A 1 210 ? -1.819 -10.870 0.350 1.00 93.94 210 ALA A O 1
ATOM 1655 N N . GLY A 1 211 ? -0.505 -9.109 -0.024 1.00 91.69 211 GLY A N 1
ATOM 1656 C CA . GLY A 1 211 ? -0.165 -9.558 -1.385 1.00 91.69 211 GLY A CA 1
ATOM 1657 C C . GLY A 1 211 ? -1.420 -9.691 -2.253 1.00 91.69 211 GLY A C 1
ATOM 1658 O O . GLY A 1 211 ? -2.258 -8.812 -2.171 1.00 91.69 211 GLY A O 1
ATOM 1659 N N . ASP A 1 212 ? -1.595 -10.778 -3.015 1.00 89.94 212 ASP A N 1
ATOM 1660 C CA . ASP A 1 212 ? -2.841 -11.090 -3.753 1.00 89.94 212 ASP A CA 1
ATOM 1661 C C . ASP A 1 212 ? -3.822 -11.981 -2.963 1.00 89.94 212 ASP A C 1
ATOM 1663 O O . ASP A 1 212 ? -4.776 -12.509 -3.522 1.00 89.94 212 ASP A O 1
ATOM 1667 N N . MET A 1 213 ? -3.593 -12.193 -1.665 1.00 91.62 213 MET A N 1
ATOM 1668 C CA . MET A 1 213 ? -4.420 -13.112 -0.884 1.00 91.62 213 MET A CA 1
ATOM 1669 C C . MET A 1 213 ? -5.785 -12.512 -0.550 1.00 91.62 213 MET A C 1
ATOM 1671 O O . MET A 1 213 ? -5.895 -11.336 -0.175 1.00 91.62 213 MET A O 1
ATOM 1675 N N . ASP A 1 214 ? -6.800 -13.370 -0.611 1.00 91.50 214 ASP A N 1
ATOM 1676 C CA . ASP A 1 214 ? -8.091 -13.137 0.019 1.00 91.50 214 ASP A CA 1
ATOM 1677 C C . ASP A 1 214 ? -7.941 -13.318 1.530 1.00 91.50 214 ASP A C 1
ATOM 1679 O O . ASP A 1 214 ? -7.452 -14.349 2.004 1.00 91.50 214 ASP A O 1
ATOM 1683 N N . VAL A 1 215 ? -8.354 -12.302 2.284 1.00 95.06 215 VAL A N 1
ATOM 1684 C CA . VAL A 1 215 ? -8.258 -12.289 3.745 1.00 95.06 215 VAL A CA 1
ATOM 1685 C C . VAL A 1 215 ? -9.584 -11.900 4.379 1.00 95.06 215 VAL A C 1
ATOM 1687 O O . VAL A 1 215 ? -10.398 -11.192 3.787 1.00 95.06 215 VAL A O 1
ATOM 1690 N N . SER A 1 216 ? -9.783 -12.346 5.613 1.00 96.44 216 SER A N 1
ATOM 1691 C CA . SER A 1 216 ? -10.902 -11.932 6.458 1.00 96.44 216 SER A CA 1
ATOM 1692 C C . SER A 1 216 ? -10.407 -11.455 7.821 1.00 96.44 216 SER A C 1
ATOM 1694 O O . SER A 1 216 ? -9.242 -11.650 8.176 1.00 96.44 216 SER A O 1
ATOM 1696 N N . PHE A 1 217 ? -11.285 -10.796 8.580 1.00 96.75 217 PHE A N 1
ATOM 1697 C CA . PHE A 1 217 ? -10.931 -10.202 9.865 1.00 96.75 217 PHE A CA 1
ATOM 1698 C C . PHE A 1 217 ? -11.877 -10.661 10.968 1.00 96.75 217 PHE A C 1
ATOM 1700 O O . PHE A 1 217 ? -13.091 -10.474 10.881 1.00 96.75 217 PHE A O 1
ATOM 1707 N N . GLU A 1 218 ? -11.306 -11.222 12.031 1.00 97.25 218 GLU A N 1
ATOM 1708 C CA . GLU A 1 218 ? -12.027 -11.514 13.269 1.00 97.25 218 GLU A CA 1
ATOM 1709 C C . GLU A 1 218 ? -11.815 -10.359 14.248 1.00 97.25 218 GLU A C 1
ATOM 1711 O O . GLU A 1 218 ? -10.696 -10.118 14.714 1.00 97.25 218 GLU A O 1
ATOM 1716 N N . TRP A 1 219 ? -12.896 -9.647 14.559 1.00 95.38 219 TRP A N 1
ATOM 1717 C CA . TRP A 1 219 ? -12.884 -8.519 15.482 1.00 95.38 219 TRP A CA 1
ATOM 1718 C C . TRP A 1 219 ? -13.314 -8.939 16.885 1.00 95.38 219 TRP A C 1
ATOM 1720 O O . TRP A 1 219 ? -14.321 -9.617 17.070 1.00 95.38 219 TRP A O 1
ATOM 1730 N N . ASN A 1 220 ? -12.584 -8.462 17.892 1.00 95.25 220 ASN A N 1
ATOM 1731 C CA . ASN A 1 220 ? -12.958 -8.598 19.293 1.00 95.25 220 ASN A CA 1
ATOM 1732 C C . ASN A 1 220 ? -12.887 -7.236 19.989 1.00 95.25 220 ASN A C 1
ATOM 1734 O O . ASN A 1 220 ? -11.812 -6.639 20.106 1.00 95.25 220 ASN A O 1
ATOM 1738 N N . VAL A 1 221 ? -14.036 -6.759 20.468 1.00 92.88 221 VAL A N 1
ATOM 1739 C CA . VAL A 1 221 ? -14.174 -5.486 21.179 1.00 92.88 221 VAL A CA 1
ATOM 1740 C C . VAL A 1 221 ? -14.604 -5.764 22.611 1.00 92.88 221 VAL A C 1
ATOM 1742 O O . VAL A 1 221 ? -15.621 -6.406 22.855 1.00 92.88 221 VAL A O 1
ATOM 1745 N N . THR A 1 222 ? -13.827 -5.269 23.571 1.00 91.81 222 THR A N 1
ATOM 1746 C CA . THR A 1 222 ? -14.096 -5.459 25.003 1.00 91.81 222 THR A CA 1
ATOM 1747 C C . THR A 1 222 ? -13.975 -4.148 25.774 1.00 91.81 222 THR A C 1
ATOM 1749 O O . THR A 1 222 ? -13.355 -3.188 25.310 1.00 91.81 222 THR A O 1
ATOM 1752 N N . GLY A 1 223 ? -14.537 -4.109 26.984 1.00 87.62 223 GLY A N 1
ATOM 1753 C CA . GLY A 1 223 ? -14.449 -2.961 27.883 1.00 87.62 223 GLY A CA 1
ATOM 1754 C C . GLY A 1 223 ? -15.689 -2.070 27.840 1.00 87.62 223 GLY A C 1
ATOM 1755 O O . GLY A 1 223 ? -16.809 -2.562 27.790 1.00 87.62 223 GLY A O 1
ATOM 1756 N N . THR A 1 224 ? -15.496 -0.754 27.925 1.00 85.06 224 THR A N 1
ATOM 1757 C CA . THR A 1 224 ? -16.581 0.227 28.126 1.00 85.06 224 THR A CA 1
ATOM 1758 C C . THR A 1 224 ? -17.231 0.742 26.839 1.00 85.06 224 THR A C 1
ATOM 1760 O O . THR A 1 224 ? -17.824 1.815 26.851 1.00 85.06 224 THR A O 1
ATOM 1763 N N . THR A 1 225 ? -17.121 0.012 25.731 1.00 86.69 225 THR A N 1
ATOM 1764 C CA . THR A 1 225 ? -17.733 0.357 24.437 1.00 86.69 225 THR A CA 1
ATOM 1765 C C . THR A 1 225 ? -18.474 -0.849 23.858 1.00 86.69 225 THR A C 1
ATOM 1767 O O . THR A 1 225 ? -18.267 -1.975 24.303 1.00 86.69 225 THR A O 1
ATOM 1770 N N . GLU A 1 226 ? -19.322 -0.608 22.865 1.00 88.25 226 GLU A N 1
ATOM 1771 C CA . GLU A 1 226 ? -20.032 -1.631 22.094 1.00 88.25 226 GLU A CA 1
ATOM 1772 C C . GLU A 1 226 ? -19.974 -1.284 20.603 1.00 88.25 226 GLU A C 1
ATOM 1774 O O . GLU A 1 226 ? -19.786 -0.119 20.239 1.00 88.25 226 GLU A O 1
ATOM 1779 N N . ILE A 1 227 ? -20.116 -2.295 19.746 1.00 91.81 227 ILE A N 1
ATOM 1780 C CA . ILE A 1 227 ? -20.155 -2.119 18.292 1.00 91.81 227 ILE A CA 1
ATOM 1781 C C . ILE A 1 227 ? -21.531 -1.564 17.915 1.00 91.81 227 ILE A C 1
ATOM 1783 O O . ILE A 1 227 ? -22.553 -2.159 18.248 1.00 91.81 227 ILE A O 1
ATOM 1787 N N . LEU A 1 228 ? -21.551 -0.420 17.235 1.00 90.88 228 LEU A N 1
ATOM 1788 C CA . LEU A 1 228 ? -22.761 0.213 16.709 1.00 90.88 228 LEU A CA 1
ATOM 1789 C C . LEU A 1 228 ? -23.040 -0.208 15.267 1.00 90.88 228 LEU A C 1
ATOM 1791 O O . LEU A 1 228 ? -24.189 -0.461 14.912 1.00 90.88 228 LEU A O 1
ATOM 1795 N N . GLN A 1 229 ? -21.993 -0.282 14.446 1.00 91.56 229 GLN A N 1
ATOM 1796 C CA . GLN A 1 229 ? -22.102 -0.597 13.026 1.00 91.56 229 GLN A CA 1
ATOM 1797 C C . GLN A 1 229 ? -20.851 -1.325 12.532 1.00 91.56 229 GLN A C 1
ATOM 1799 O O . GLN A 1 229 ? -19.736 -1.033 12.961 1.00 91.56 229 GLN A O 1
ATOM 1804 N N . GLU A 1 230 ? -21.040 -2.255 11.601 1.00 93.81 230 GLU A N 1
ATOM 1805 C CA . GLU A 1 230 ? -19.962 -2.866 10.824 1.00 93.81 230 GLU A CA 1
ATOM 1806 C C . GLU A 1 230 ? -19.880 -2.212 9.446 1.00 93.81 230 GLU A C 1
ATOM 1808 O O . GLU A 1 230 ? -20.898 -1.994 8.781 1.00 93.81 230 GLU A O 1
ATOM 1813 N N . TYR A 1 231 ? -18.660 -1.944 8.999 1.00 91.12 231 TYR A N 1
ATOM 1814 C CA . TYR A 1 231 ? -18.367 -1.484 7.652 1.00 91.12 231 TYR A CA 1
ATOM 1815 C C . TYR A 1 231 ? -17.750 -2.623 6.857 1.00 91.12 231 TYR A C 1
ATOM 1817 O O . TYR A 1 231 ? -16.813 -3.285 7.311 1.00 91.12 231 TYR A O 1
ATOM 1825 N N . LYS A 1 232 ? -18.306 -2.846 5.666 1.00 91.06 232 LYS A N 1
ATOM 1826 C CA . LYS A 1 232 ? -17.906 -3.924 4.770 1.00 91.06 232 LYS A CA 1
ATOM 1827 C C . LYS A 1 232 ? -17.312 -3.365 3.490 1.00 91.06 232 LYS A C 1
ATOM 1829 O O . LYS A 1 232 ? -17.777 -2.337 2.994 1.00 91.06 232 LYS A O 1
ATOM 1834 N N . ASP A 1 233 ? -16.310 -4.048 2.958 1.00 86.44 233 ASP A N 1
ATOM 1835 C CA . ASP A 1 233 ? -15.792 -3.759 1.625 1.00 86.44 233 ASP A CA 1
ATOM 1836 C C . ASP A 1 233 ? -16.739 -4.269 0.518 1.00 86.44 233 ASP A C 1
ATOM 1838 O O . ASP A 1 233 ? -17.814 -4.816 0.783 1.00 86.44 233 ASP A O 1
ATOM 1842 N N . GLY A 1 234 ? -16.347 -4.086 -0.747 1.00 82.31 234 GLY A N 1
ATOM 1843 C CA . GLY A 1 234 ? -17.136 -4.534 -1.902 1.00 82.31 234 GLY A CA 1
ATOM 1844 C C . GLY A 1 234 ? -17.357 -6.052 -1.974 1.00 82.31 234 GLY A C 1
ATOM 1845 O O . GLY A 1 234 ? -18.275 -6.488 -2.664 1.00 82.31 234 GLY A O 1
ATOM 1846 N N . ASN A 1 235 ? -16.567 -6.837 -1.236 1.00 84.06 235 ASN A N 1
ATOM 1847 C CA . ASN A 1 235 ? -16.670 -8.292 -1.142 1.00 84.06 235 ASN A CA 1
ATOM 1848 C C . ASN A 1 235 ? -17.443 -8.744 0.111 1.00 84.06 235 ASN A C 1
ATOM 1850 O O . ASN A 1 235 ? -17.629 -9.940 0.329 1.00 84.06 235 ASN A O 1
ATOM 1854 N N . GLY A 1 236 ? -17.918 -7.806 0.938 1.00 88.69 236 GLY A N 1
ATOM 1855 C CA . GLY A 1 236 ? -18.669 -8.093 2.158 1.00 88.69 236 GLY A CA 1
ATOM 1856 C C . GLY A 1 236 ? -17.806 -8.388 3.389 1.00 88.69 236 GLY A C 1
ATOM 1857 O O . GLY A 1 236 ? -18.363 -8.746 4.430 1.00 88.69 236 GLY A O 1
ATOM 1858 N N . VAL A 1 237 ? -16.481 -8.230 3.306 1.00 91.56 237 VAL A N 1
ATOM 1859 C CA . VAL A 1 237 ? -15.557 -8.451 4.429 1.00 91.56 237 VAL A CA 1
ATOM 1860 C C . VAL A 1 237 ? -15.662 -7.286 5.408 1.00 91.56 237 VAL A C 1
ATOM 1862 O O . VAL A 1 237 ? -15.607 -6.131 4.994 1.00 91.56 237 VAL A O 1
ATOM 1865 N N . VAL A 1 238 ? -15.797 -7.569 6.709 1.00 94.06 238 VAL A N 1
ATOM 1866 C CA . VAL A 1 238 ? -15.856 -6.534 7.756 1.00 94.06 238 VAL A CA 1
ATOM 1867 C C . VAL A 1 238 ? -14.463 -5.951 7.990 1.00 94.06 238 VAL A C 1
ATOM 1869 O O . VAL A 1 238 ? -13.620 -6.541 8.666 1.00 94.06 238 VAL A O 1
ATOM 1872 N N . THR A 1 239 ? -14.219 -4.775 7.430 1.00 92.81 239 THR A N 1
ATOM 1873 C CA . THR A 1 239 ? -12.917 -4.095 7.440 1.00 92.81 239 THR A CA 1
ATOM 1874 C C . THR A 1 239 ? -12.868 -2.911 8.402 1.00 92.81 239 THR A C 1
ATOM 1876 O O . THR A 1 239 ? -11.791 -2.375 8.679 1.00 92.81 239 THR A O 1
ATOM 1879 N N . GLY A 1 240 ? -14.007 -2.521 8.965 1.00 92.06 240 GLY A N 1
ATOM 1880 C CA . GLY A 1 240 ? -14.063 -1.516 10.011 1.00 92.06 240 GLY A CA 1
ATOM 1881 C C . GLY A 1 240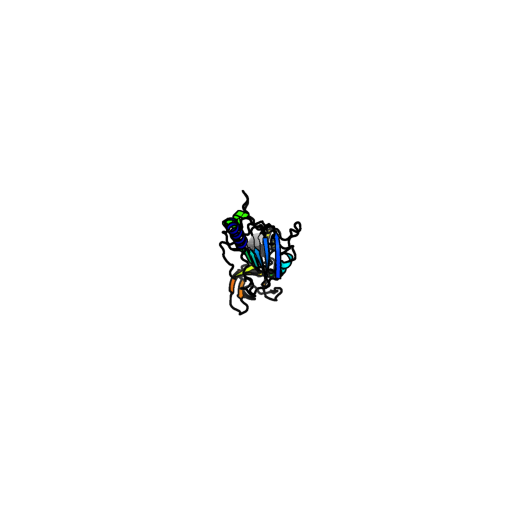 ? -15.314 -1.615 10.863 1.00 92.06 240 GLY A C 1
ATOM 1882 O O . GLY A 1 240 ? -16.286 -2.285 10.518 1.00 92.06 240 GLY A O 1
ATOM 1883 N N . LEU A 1 241 ? -15.272 -0.934 11.999 1.00 91.00 241 LEU A N 1
ATOM 1884 C CA . LEU A 1 241 ? -16.341 -0.877 12.980 1.00 91.00 241 LEU A CA 1
ATOM 1885 C C . LEU A 1 241 ? -16.586 0.571 13.385 1.00 91.00 241 LEU A C 1
ATOM 1887 O O . LEU A 1 241 ? -15.663 1.380 13.495 1.00 91.00 241 LEU A O 1
ATOM 1891 N N . GLU A 1 242 ? -17.837 0.871 13.679 1.00 89.38 242 GLU A N 1
ATOM 1892 C CA . GLU A 1 242 ? -18.233 2.039 14.440 1.00 89.38 242 GLU A CA 1
ATOM 1893 C C . GLU A 1 242 ? -18.465 1.631 15.890 1.00 89.38 242 GLU A C 1
ATOM 1895 O O . GLU A 1 242 ? -19.268 0.741 16.168 1.00 89.38 242 GLU A O 1
ATOM 1900 N N . LEU A 1 243 ? -17.766 2.272 16.822 1.00 86.75 243 LEU A N 1
ATOM 1901 C CA . LEU A 1 243 ? -17.853 1.956 18.243 1.00 86.75 243 LEU A CA 1
ATOM 1902 C C . LEU A 1 243 ? -18.532 3.079 19.015 1.00 86.75 243 LEU A C 1
ATOM 1904 O O . LEU A 1 243 ? -18.327 4.266 18.752 1.00 86.75 243 LEU A O 1
ATOM 1908 N N . LYS A 1 244 ? -19.307 2.708 20.031 1.00 85.06 244 LYS A N 1
ATOM 1909 C CA . LYS A 1 244 ? -20.017 3.667 20.872 1.00 85.06 244 LYS A CA 1
ATOM 1910 C C . LYS A 1 244 ? -19.055 4.536 21.691 1.00 85.06 244 LYS A C 1
ATOM 1912 O O . LYS A 1 244 ? -18.183 3.991 22.381 1.00 85.06 244 LYS A O 1
ATOM 1917 N N . PRO A 1 245 ? -19.256 5.865 21.723 1.00 78.06 245 PRO A N 1
ATOM 1918 C CA . PRO A 1 245 ? -18.518 6.752 22.613 1.00 78.06 245 PRO A CA 1
ATOM 1919 C C . PRO A 1 245 ? -18.710 6.375 24.080 1.00 78.06 245 PRO A C 1
ATOM 1921 O O . PRO A 1 245 ? -19.819 6.050 24.506 1.00 78.06 245 PRO A O 1
ATOM 1924 N N . PHE A 1 246 ? -17.653 6.473 24.883 1.00 73.88 246 PHE A N 1
ATOM 1925 C CA . PHE A 1 246 ? -17.739 6.263 26.328 1.00 73.88 246 PHE A CA 1
ATOM 1926 C C . PHE A 1 246 ? -16.998 7.346 27.093 1.00 73.88 246 PHE A C 1
ATOM 1928 O O . PHE A 1 246 ? -16.089 7.970 26.560 1.00 73.88 246 PHE A O 1
ATOM 1935 N N . LYS A 1 247 ? -17.412 7.590 28.347 1.00 67.69 247 LYS A N 1
ATOM 1936 C CA . LYS A 1 247 ? -16.869 8.692 29.157 1.00 67.69 247 LYS A CA 1
ATOM 1937 C C . LYS A 1 247 ? -15.741 8.323 30.108 1.00 67.69 247 LYS A C 1
ATOM 1939 O O . LYS A 1 247 ? -14.915 9.164 30.448 1.00 67.69 247 LYS A O 1
ATOM 1944 N N . ARG A 1 248 ? -15.747 7.091 30.607 1.00 68.56 248 ARG A N 1
ATOM 1945 C CA . ARG A 1 248 ? -14.761 6.572 31.557 1.00 68.56 248 ARG A CA 1
ATOM 1946 C C . ARG A 1 248 ? -14.546 5.096 31.288 1.00 68.56 248 ARG A C 1
ATOM 1948 O O . ARG A 1 248 ? -15.487 4.405 30.910 1.00 68.56 248 ARG A O 1
ATOM 1955 N N . GLY A 1 249 ? -13.334 4.633 31.567 1.00 75.62 249 GLY A N 1
ATOM 1956 C CA . GLY A 1 249 ? -12.939 3.241 31.407 1.00 75.62 249 GLY A CA 1
ATOM 1957 C C . GLY A 1 249 ? -11.924 3.054 30.293 1.00 75.62 249 GLY A C 1
ATOM 1958 O O . GLY A 1 249 ? -11.296 4.007 29.834 1.00 75.62 249 GLY A O 1
ATOM 1959 N N . ASN A 1 250 ? -11.748 1.797 29.905 1.00 81.94 250 ASN A N 1
ATOM 1960 C CA . ASN A 1 250 ? -10.895 1.407 28.798 1.00 81.94 250 ASN A CA 1
ATOM 1961 C C . ASN A 1 250 ? -11.726 0.550 27.847 1.00 81.94 250 ASN A C 1
ATOM 1963 O O . ASN A 1 250 ? -12.524 -0.273 28.302 1.00 81.94 250 ASN A O 1
ATOM 1967 N N . ALA A 1 251 ? -11.477 0.699 26.555 1.00 85.44 251 ALA A N 1
ATOM 1968 C CA . ALA A 1 251 ? -11.888 -0.267 25.552 1.00 85.44 251 ALA A CA 1
ATOM 1969 C C . ALA A 1 251 ? -10.647 -0.927 24.957 1.00 85.44 251 ALA A C 1
ATOM 1971 O O . ALA A 1 251 ? -9.577 -0.321 24.910 1.00 85.44 251 ALA A O 1
ATOM 1972 N N . TYR A 1 252 ? -10.779 -2.167 24.513 1.00 89.69 252 TYR A N 1
ATOM 1973 C CA . TYR A 1 252 ? -9.732 -2.861 23.779 1.00 89.69 252 TYR A CA 1
ATOM 1974 C C . TYR A 1 252 ? -10.333 -3.365 22.483 1.00 89.69 252 TYR A C 1
ATOM 1976 O O . TYR A 1 252 ? -11.347 -4.062 22.503 1.00 89.69 252 TYR A O 1
ATOM 1984 N N . VAL A 1 253 ? -9.695 -3.000 21.379 1.00 91.50 253 VAL A N 1
ATOM 1985 C CA . VAL A 1 253 ? -10.042 -3.485 20.048 1.00 91.50 253 VAL A CA 1
ATOM 1986 C C . VAL A 1 253 ? -8.926 -4.416 19.627 1.00 91.50 253 VAL A C 1
ATOM 1988 O O . VAL A 1 253 ? -7.758 -4.030 19.656 1.00 91.50 253 VAL A O 1
ATOM 1991 N N . SER A 1 254 ? -9.281 -5.647 19.293 1.00 95.12 254 SER A N 1
ATOM 1992 C CA . SER A 1 254 ? -8.359 -6.626 18.731 1.00 95.12 254 SER A CA 1
ATOM 1993 C C . SER A 1 254 ? -8.869 -7.067 17.375 1.00 95.12 254 SER A C 1
ATOM 1995 O O . SER A 1 254 ? -10.076 -7.236 17.201 1.00 95.12 254 SER A O 1
ATOM 1997 N N . VAL A 1 255 ? -7.949 -7.272 16.445 1.00 96.62 255 VAL A N 1
ATOM 1998 C CA . VAL A 1 255 ? -8.241 -7.828 15.129 1.00 96.62 255 VAL A CA 1
ATOM 1999 C C . VAL A 1 255 ? -7.251 -8.944 14.835 1.00 96.62 255 VAL A C 1
ATOM 2001 O O . VAL A 1 255 ? -6.058 -8.812 15.118 1.00 96.62 255 VAL A O 1
ATOM 2004 N N . LYS A 1 256 ? -7.750 -10.052 14.292 1.00 98.12 256 LYS A N 1
ATOM 2005 C CA . LYS A 1 256 ? -6.930 -11.092 13.666 1.00 98.12 256 LYS A CA 1
ATOM 2006 C C . LYS A 1 256 ? -7.186 -11.061 12.171 1.00 98.12 256 LYS A C 1
ATOM 2008 O O . LYS A 1 256 ? -8.344 -11.068 11.760 1.00 98.12 256 LYS A O 1
ATOM 2013 N N . MET A 1 257 ? -6.122 -11.048 11.384 1.00 98.06 257 MET A N 1
ATOM 2014 C CA . MET A 1 257 ? -6.184 -11.256 9.946 1.00 98.06 257 MET A CA 1
ATOM 2015 C C . MET A 1 257 ? -6.063 -12.749 9.661 1.00 98.06 257 MET A C 1
ATOM 2017 O O . MET A 1 257 ? -5.134 -13.400 10.144 1.00 98.06 257 MET A O 1
ATOM 2021 N N . LEU A 1 258 ? -7.006 -13.281 8.894 1.00 97.75 258 LEU A N 1
ATOM 2022 C CA . LEU A 1 258 ? -7.131 -14.701 8.597 1.00 97.75 258 LEU A CA 1
ATOM 2023 C C . LEU A 1 258 ? -6.993 -14.941 7.093 1.00 97.75 258 LEU A C 1
ATOM 2025 O O . LEU A 1 258 ? -7.483 -14.136 6.298 1.00 97.75 258 LEU A O 1
ATOM 2029 N N . ASP A 1 259 ? -6.375 -16.056 6.711 1.00 96.25 259 ASP A N 1
ATOM 2030 C CA . ASP A 1 259 ? -6.443 -16.559 5.338 1.00 96.25 259 ASP A CA 1
ATOM 2031 C C . ASP A 1 259 ? -7.804 -17.223 5.039 1.00 96.25 259 ASP A C 1
ATOM 2033 O O . ASP A 1 259 ? -8.688 -17.319 5.896 1.00 96.25 259 ASP A O 1
ATOM 2037 N N . LYS A 1 260 ? -7.975 -17.698 3.801 1.00 93.31 260 LYS A N 1
ATOM 2038 C CA . LYS A 1 260 ? -9.186 -18.402 3.346 1.00 93.31 260 LYS A CA 1
ATOM 2039 C C . LYS A 1 260 ? -9.502 -19.695 4.114 1.00 93.31 260 LYS A C 1
ATOM 2041 O O . LYS A 1 260 ? -10.651 -20.129 4.109 1.00 93.31 260 LYS A O 1
ATOM 2046 N N . ASP A 1 261 ? -8.499 -20.313 4.736 1.00 94.88 261 ASP A N 1
ATOM 2047 C CA . ASP A 1 261 ? -8.619 -21.576 5.465 1.00 94.88 261 ASP A CA 1
ATOM 2048 C C . ASP A 1 261 ? -8.851 -21.324 6.972 1.00 94.88 261 ASP A C 1
ATOM 2050 O O . ASP A 1 261 ? -9.064 -22.262 7.742 1.00 94.88 261 ASP A O 1
ATOM 2054 N N . GLY A 1 262 ? -8.861 -20.053 7.396 1.00 93.62 262 GLY A N 1
ATOM 2055 C CA . GLY A 1 262 ? -9.075 -19.622 8.774 1.00 93.62 262 GLY A CA 1
ATOM 2056 C C . GLY A 1 262 ? -7.804 -19.593 9.627 1.00 93.62 262 GLY A C 1
ATOM 2057 O O . GLY A 1 262 ? -7.903 -19.456 10.849 1.00 93.62 262 GLY A O 1
ATOM 2058 N N . ASN A 1 263 ? -6.613 -19.711 9.032 1.00 96.38 263 ASN A N 1
ATOM 2059 C CA . ASN A 1 263 ? -5.360 -19.590 9.775 1.00 96.38 263 ASN A CA 1
ATOM 2060 C C . ASN A 1 263 ? -5.041 -18.120 10.050 1.00 96.38 263 ASN A C 1
ATOM 2062 O O . ASN A 1 263 ? -5.209 -17.258 9.188 1.00 96.38 263 ASN A O 1
ATOM 2066 N N . VAL A 1 264 ? -4.522 -17.836 11.246 1.00 97.50 264 VAL A N 1
ATOM 2067 C CA . VAL A 1 264 ? -4.104 -16.482 11.631 1.00 97.50 264 VAL A CA 1
ATOM 2068 C C . VAL A 1 264 ? -2.806 -16.115 10.919 1.00 97.50 264 VAL A C 1
ATOM 2070 O O . VAL A 1 264 ? -1.765 -16.718 11.174 1.00 97.50 264 VAL A O 1
ATOM 2073 N N . LEU A 1 265 ? -2.880 -15.100 10.060 1.00 97.06 265 LEU A N 1
ATOM 2074 C CA . LEU A 1 265 ? -1.734 -14.505 9.373 1.00 97.06 265 LEU A CA 1
ATOM 2075 C C . LEU A 1 265 ? -1.026 -13.480 10.260 1.00 97.06 265 LEU A C 1
ATOM 2077 O O . LEU A 1 265 ? 0.199 -13.456 10.321 1.00 97.06 265 LEU A O 1
ATOM 2081 N N . ASP A 1 266 ? -1.804 -12.644 10.946 1.00 98.19 266 ASP A N 1
ATOM 2082 C CA . ASP A 1 266 ? -1.312 -11.646 11.892 1.00 98.19 266 ASP A CA 1
ATOM 2083 C C . ASP A 1 266 ? -2.429 -11.220 12.855 1.00 98.19 266 ASP A C 1
ATOM 2085 O O . ASP A 1 266 ? -3.614 -11.473 12.615 1.00 98.19 266 ASP A O 1
ATOM 2089 N N . SER A 1 267 ? -2.073 -10.573 13.961 1.00 97.12 267 SER A N 1
ATOM 2090 C CA . SER A 1 267 ? -3.051 -10.013 14.888 1.00 97.12 267 SER A CA 1
ATOM 2091 C C . SER A 1 267 ? -2.506 -8.810 15.634 1.00 97.12 267 SER A C 1
ATOM 2093 O O . SER A 1 267 ? -1.329 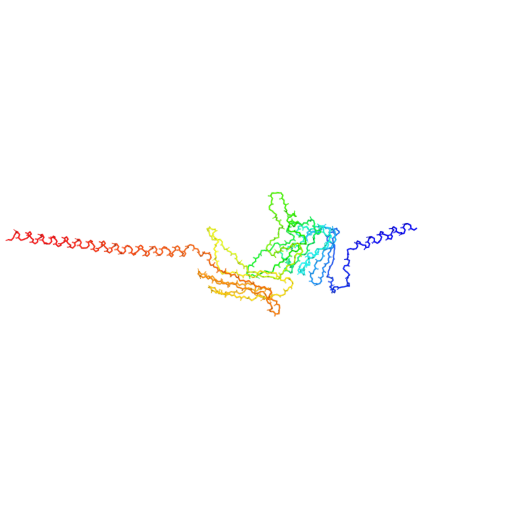-8.753 15.981 1.00 97.12 267 SER A O 1
ATOM 2095 N N . THR A 1 268 ? -3.393 -7.880 15.969 1.00 96.38 268 THR A N 1
ATOM 2096 C CA . THR A 1 268 ? -3.040 -6.735 16.799 1.00 96.38 268 THR A CA 1
ATOM 2097 C C . THR A 1 268 ? -4.142 -6.412 17.798 1.00 96.38 268 THR A C 1
ATOM 2099 O O . THR A 1 268 ? -5.324 -6.674 17.564 1.00 96.38 268 THR A O 1
ATOM 2102 N N . THR A 1 269 ? -3.748 -5.815 18.918 1.00 94.06 269 THR A N 1
ATOM 2103 C CA . THR A 1 269 ? -4.656 -5.327 19.953 1.00 94.06 269 THR A CA 1
ATOM 2104 C C . THR A 1 269 ? -4.234 -3.934 20.356 1.00 94.06 269 THR A C 1
ATOM 2106 O O . THR A 1 269 ? -3.066 -3.684 20.652 1.00 94.06 269 THR A O 1
ATOM 2109 N N . GLN A 1 270 ? -5.208 -3.039 20.467 1.00 88.25 270 GLN A N 1
ATOM 2110 C CA . GLN A 1 270 ? -4.957 -1.684 20.904 1.00 88.25 270 GLN A CA 1
ATOM 2111 C C . GLN A 1 270 ? -5.894 -1.278 22.034 1.00 88.25 270 GLN A C 1
ATOM 2113 O O . GLN A 1 270 ? -7.114 -1.457 21.979 1.00 88.25 270 GLN A O 1
ATOM 2118 N N . LYS A 1 271 ? -5.284 -0.731 23.089 1.00 85.19 271 LYS A N 1
ATOM 2119 C CA . LYS A 1 271 ? -5.995 -0.152 24.223 1.00 85.19 271 LYS A CA 1
ATOM 2120 C C . LYS A 1 271 ? -6.441 1.256 23.872 1.00 85.19 271 LYS A C 1
ATOM 2122 O O . LYS A 1 271 ? -5.639 2.087 23.454 1.00 85.19 271 LYS A O 1
ATOM 2127 N N . TYR A 1 272 ? -7.697 1.529 24.161 1.00 75.44 272 TYR A N 1
ATOM 2128 C CA . TYR A 1 272 ? -8.320 2.813 23.977 1.00 75.44 272 TYR A CA 1
ATOM 2129 C C . TYR A 1 272 ? -8.745 3.397 25.325 1.00 75.44 272 TYR A C 1
ATOM 2131 O O . TYR A 1 272 ? -9.400 2.749 26.147 1.00 75.44 272 TYR A O 1
ATOM 2139 N N . THR A 1 273 ? -8.323 4.634 25.557 1.00 65.12 273 THR A N 1
ATOM 2140 C CA . THR A 1 273 ? -8.641 5.413 26.750 1.00 65.12 273 THR A CA 1
ATOM 2141 C C . THR A 1 273 ? -9.112 6.774 26.289 1.00 65.12 273 THR A C 1
ATOM 2143 O O . THR A 1 273 ? -8.419 7.399 25.490 1.00 65.12 273 THR A O 1
ATOM 2146 N N . THR A 1 274 ? -10.222 7.259 26.829 1.00 57.09 274 THR A N 1
ATOM 2147 C CA . THR A 1 274 ? -10.695 8.623 26.581 1.00 57.09 274 THR A CA 1
ATOM 2148 C C . THR A 1 274 ? -9.606 9.616 26.984 1.00 57.09 274 THR A C 1
ATOM 2150 O O . THR A 1 274 ? -9.337 9.797 28.180 1.00 57.09 274 THR A O 1
ATOM 2153 N N . LYS A 1 275 ? -8.950 10.262 26.017 1.00 51.72 275 LYS A N 1
ATOM 2154 C CA . LYS A 1 275 ? -8.044 11.374 26.310 1.00 51.72 275 LYS A CA 1
ATOM 2155 C C . LYS A 1 275 ? -8.897 12.636 26.366 1.00 51.72 275 LYS A C 1
ATOM 2157 O O . LYS A 1 275 ? -9.165 13.253 25.352 1.00 51.72 275 LYS A O 1
ATOM 2162 N N . LYS A 1 276 ? -9.304 12.984 27.592 1.00 43.16 276 LYS A N 1
ATOM 2163 C CA . LYS A 1 276 ? -10.059 14.193 27.956 1.00 43.16 276 LYS A CA 1
ATOM 2164 C C . LYS A 1 276 ? -11.320 14.409 27.113 1.00 43.16 276 LYS A C 1
ATOM 2166 O O . LYS A 1 276 ? -11.326 15.157 26.142 1.00 43.16 276 LYS A O 1
ATOM 2171 N N . ILE A 1 277 ? -12.436 13.894 27.628 1.00 39.06 277 ILE A N 1
ATOM 2172 C CA . ILE A 1 277 ? -13.691 14.637 27.483 1.00 39.06 277 ILE A CA 1
ATOM 2173 C C . ILE A 1 277 ? -13.421 16.066 27.939 1.00 39.06 277 ILE A C 1
ATOM 2175 O O . ILE A 1 277 ? -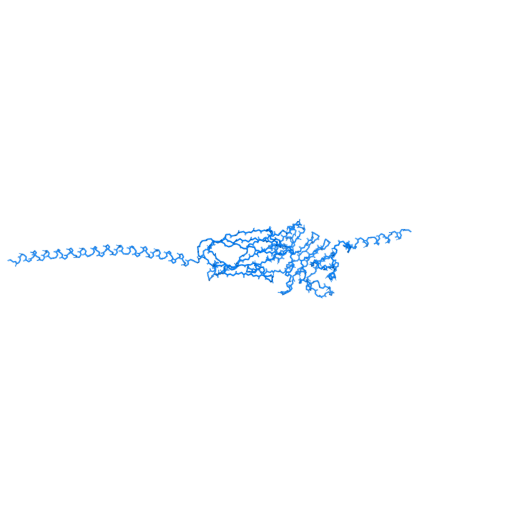12.720 16.275 28.934 1.00 39.06 277 ILE A O 1
ATOM 2179 N N . ALA A 1 278 ? -13.928 17.002 27.144 1.00 37.84 278 ALA A N 1
ATOM 2180 C CA . ALA A 1 278 ? -13.826 18.435 27.317 1.00 37.84 278 ALA A CA 1
ATOM 2181 C C . ALA A 1 278 ? -13.823 18.868 28.802 1.00 37.84 278 ALA A C 1
ATOM 2183 O O . ALA A 1 278 ? -14.531 18.267 29.620 1.00 37.84 278 ALA A O 1
ATOM 2184 N N . PRO A 1 279 ? -13.072 19.932 29.150 1.00 43.22 279 PRO A N 1
ATOM 2185 C CA . PRO A 1 279 ? -13.011 20.507 30.495 1.00 43.22 279 PRO A CA 1
ATOM 2186 C C . PRO A 1 279 ? -14.373 20.710 31.166 1.00 43.22 279 PRO A C 1
ATOM 2188 O O . PRO A 1 279 ? -14.426 20.802 32.383 1.00 43.22 279 PRO A O 1
ATOM 2191 N N . ASP A 1 280 ? -15.465 20.759 30.410 1.00 45.84 280 ASP A N 1
ATOM 2192 C CA . ASP A 1 280 ? -16.799 21.090 30.892 1.00 45.84 280 ASP A CA 1
A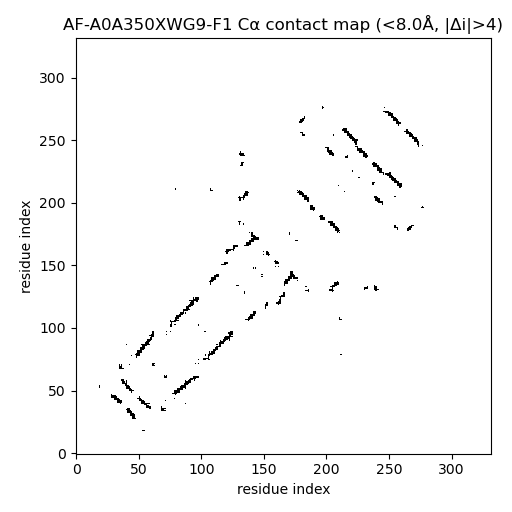TOM 2193 C C . ASP A 1 280 ? -17.358 20.114 31.928 1.00 45.84 280 ASP A C 1
ATOM 2195 O O . ASP A 1 280 ? -17.985 20.564 32.886 1.00 45.84 280 ASP A O 1
ATOM 2199 N N . ASP A 1 281 ? -17.122 18.803 31.801 1.00 48.84 281 ASP A N 1
ATOM 2200 C CA . ASP A 1 281 ? -17.644 17.831 32.776 1.00 48.84 281 ASP A CA 1
ATOM 2201 C C . ASP A 1 281 ? -16.808 17.835 34.068 1.00 48.84 281 ASP A C 1
ATOM 2203 O O . ASP A 1 281 ? -17.366 17.762 35.166 1.00 48.84 281 ASP A O 1
ATOM 2207 N N . ASP A 1 282 ? -15.483 17.988 33.968 1.00 51.81 282 ASP A N 1
ATOM 2208 C CA . ASP A 1 282 ? -14.586 18.040 35.132 1.00 51.81 282 ASP A CA 1
ATOM 2209 C C . ASP A 1 282 ? -14.655 19.404 35.834 1.00 51.81 282 ASP A C 1
ATOM 2211 O O . ASP A 1 282 ? -14.662 19.467 37.062 1.00 51.81 282 ASP A O 1
ATOM 2215 N N . PHE A 1 283 ? -14.823 20.493 35.078 1.00 49.03 283 PHE A N 1
ATOM 2216 C CA . PHE A 1 283 ? -15.050 21.837 35.600 1.00 49.03 283 PHE A CA 1
ATOM 2217 C C . PHE A 1 283 ? -16.437 21.960 36.225 1.00 49.03 283 PHE A C 1
ATOM 2219 O O . PHE A 1 283 ? -16.525 22.447 37.345 1.00 49.03 283 PHE A O 1
ATOM 2226 N N . LYS A 1 284 ? -17.517 21.452 35.604 1.00 53.97 284 LYS A N 1
ATOM 2227 C CA . LYS A 1 284 ? -18.837 21.393 36.266 1.00 53.97 284 LYS A CA 1
ATOM 2228 C C . LYS A 1 284 ? -18.796 20.525 37.516 1.00 53.97 284 LYS A C 1
ATOM 2230 O O . LYS A 1 284 ? -19.377 20.901 38.529 1.00 53.97 284 LYS A O 1
ATOM 2235 N N . THR A 1 285 ? -18.096 19.392 37.488 1.00 52.72 285 THR A N 1
ATOM 2236 C CA . THR A 1 285 ? -17.960 18.521 38.666 1.00 52.72 285 THR A CA 1
ATOM 2237 C C . THR A 1 285 ? -17.140 19.191 39.774 1.00 52.72 285 THR A C 1
ATOM 2239 O O . THR A 1 285 ? -17.520 19.118 40.944 1.00 52.72 285 THR A O 1
ATOM 2242 N N . ALA A 1 286 ? -16.052 19.884 39.433 1.00 52.31 286 ALA A N 1
ATOM 2243 C CA . ALA A 1 286 ? -15.242 20.658 40.370 1.00 52.31 286 ALA A CA 1
ATOM 2244 C C . ALA A 1 286 ? -16.014 21.862 40.930 1.00 52.31 286 ALA A C 1
ATOM 2246 O O . ALA A 1 286 ? -16.024 22.062 42.142 1.00 52.31 286 ALA A O 1
ATOM 2247 N N . LEU A 1 287 ? -16.735 22.601 40.083 1.00 56.59 287 LEU A N 1
ATOM 2248 C CA . LEU A 1 287 ? -17.596 23.718 40.469 1.00 56.59 287 LEU A CA 1
ATOM 2249 C C . LEU A 1 287 ? -18.722 23.245 41.390 1.00 56.59 287 LEU A C 1
ATOM 2251 O O . LEU A 1 287 ? -18.977 23.877 42.407 1.00 56.59 287 LEU A O 1
ATOM 2255 N N . ASN A 1 288 ? -19.344 22.100 41.098 1.00 65.62 288 ASN A N 1
ATOM 2256 C CA . ASN A 1 288 ? -20.372 21.509 41.955 1.00 65.62 288 ASN A CA 1
ATOM 2257 C C . ASN A 1 288 ? -19.801 21.070 43.312 1.00 65.62 288 ASN A C 1
ATOM 2259 O O . ASN A 1 288 ? -20.454 21.263 44.336 1.00 65.62 288 ASN A O 1
ATOM 2263 N N . LYS A 1 289 ? -18.571 20.535 43.356 1.00 58.50 289 LYS A N 1
ATOM 2264 C CA . LYS A 1 289 ? -17.885 20.220 44.622 1.00 58.50 289 LYS A CA 1
ATOM 2265 C C . LYS A 1 289 ? -17.548 21.475 45.428 1.00 58.50 289 LYS A C 1
ATOM 2267 O O . LYS A 1 289 ? -17.786 21.488 46.633 1.00 58.50 289 LYS A O 1
ATOM 2272 N N . ILE A 1 290 ? -17.034 22.520 44.780 1.00 57.22 290 ILE A N 1
ATOM 2273 C CA . ILE A 1 290 ? -16.731 23.810 45.418 1.00 57.22 290 ILE A CA 1
ATOM 2274 C C . ILE A 1 290 ? -18.023 24.462 45.923 1.00 57.22 290 ILE A C 1
ATOM 2276 O O . ILE A 1 290 ? -18.077 24.899 47.068 1.00 57.22 290 ILE A O 1
ATOM 2280 N N . LYS A 1 291 ? -19.095 24.450 45.122 1.00 60.78 291 LYS A N 1
ATOM 2281 C CA . LYS A 1 291 ? -20.420 24.949 45.509 1.00 60.78 291 LYS A CA 1
ATOM 2282 C C . LYS A 1 291 ? -20.950 24.225 46.748 1.00 60.78 291 LYS A C 1
ATOM 2284 O O . LYS A 1 291 ? -21.346 24.887 47.699 1.00 60.78 291 LYS A O 1
ATOM 2289 N N . ALA A 1 292 ? -20.867 22.895 46.788 1.00 65.00 292 ALA A N 1
ATOM 2290 C CA . ALA A 1 292 ? -21.281 22.112 47.953 1.00 65.00 292 ALA A CA 1
ATOM 2291 C C . ALA A 1 292 ? -20.429 22.403 49.207 1.00 65.00 292 ALA A C 1
ATOM 2293 O O . ALA A 1 292 ? -20.951 22.412 50.320 1.00 65.00 292 ALA A O 1
ATOM 2294 N N . GLN A 1 293 ? -19.123 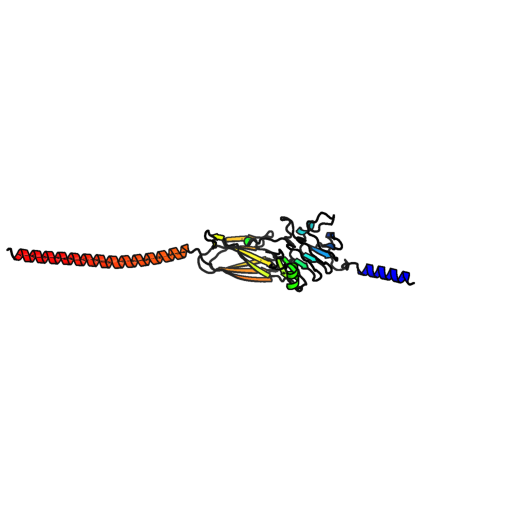22.655 49.053 1.00 64.06 293 GLN A N 1
ATOM 2295 C CA . GLN A 1 293 ? -18.254 23.058 50.166 1.00 64.06 293 GLN A CA 1
ATOM 2296 C C . GLN A 1 293 ? -18.607 24.456 50.687 1.00 64.06 293 GLN A C 1
ATOM 2298 O O . GLN A 1 293 ? -18.704 24.638 51.898 1.00 64.06 293 GLN A O 1
ATOM 2303 N N . ILE A 1 294 ? -18.862 25.414 49.791 1.00 56.81 294 ILE A N 1
ATOM 2304 C CA . ILE A 1 294 ? -19.285 26.775 50.140 1.00 56.81 294 ILE A CA 1
ATOM 2305 C C . ILE A 1 294 ? -20.652 26.758 50.832 1.00 56.81 294 ILE A C 1
ATOM 2307 O O . ILE A 1 294 ? -20.792 27.357 51.890 1.00 56.81 294 ILE A O 1
ATOM 2311 N N . GLU A 1 295 ? -21.641 26.028 50.309 1.00 64.19 295 GLU A N 1
ATOM 2312 C CA . GLU A 1 295 ? -22.962 25.885 50.945 1.00 64.19 295 GLU A CA 1
ATOM 2313 C C . GLU A 1 295 ? -22.858 25.283 52.355 1.00 64.19 295 GLU A C 1
ATOM 2315 O O . GLU A 1 295 ? -23.568 25.700 53.270 1.00 64.19 295 GLU A O 1
ATOM 2320 N N . LYS A 1 296 ? -21.932 24.339 52.565 1.00 65.44 296 LYS A N 1
ATOM 2321 C CA . LYS A 1 296 ? -21.685 23.730 53.878 1.00 65.44 296 LYS A CA 1
ATOM 2322 C C . LYS A 1 296 ? -21.040 24.708 54.867 1.00 65.44 296 LYS A C 1
ATOM 2324 O O . LYS A 1 296 ? -21.426 24.711 56.033 1.00 65.44 296 LYS A O 1
ATOM 2329 N N . VAL A 1 297 ? -20.092 25.532 54.411 1.00 61.34 297 VAL A N 1
ATOM 2330 C CA . VAL A 1 297 ? -19.452 26.585 55.224 1.00 61.34 297 VAL A CA 1
ATOM 2331 C C . VAL A 1 297 ? -20.450 27.692 55.550 1.00 61.34 297 VAL A C 1
ATOM 2333 O O . VAL A 1 297 ? -20.591 28.045 56.716 1.00 61.34 297 VAL A O 1
ATOM 2336 N N . ILE A 1 298 ? -21.207 28.170 54.558 1.00 58.41 298 ILE A N 1
ATOM 2337 C CA . ILE A 1 298 ? -22.239 29.192 54.755 1.00 58.41 298 ILE A CA 1
ATOM 2338 C C . ILE A 1 298 ? -23.277 28.691 55.754 1.00 58.41 298 ILE A C 1
ATOM 2340 O O . ILE A 1 298 ? -23.519 29.376 56.733 1.00 58.41 298 ILE A O 1
ATOM 2344 N N . ASN A 1 299 ? -23.842 27.490 55.598 1.00 61.28 299 ASN A N 1
ATOM 2345 C CA . ASN A 1 299 ? -24.838 26.988 56.553 1.00 61.28 299 ASN A CA 1
ATOM 2346 C C . ASN A 1 299 ? -24.274 26.803 57.974 1.00 61.28 299 ASN A C 1
ATOM 2348 O O . ASN A 1 299 ? -25.003 26.999 58.946 1.00 61.28 299 ASN A O 1
ATOM 2352 N N . ALA A 1 300 ? -22.988 26.463 58.118 1.00 56.34 300 ALA A N 1
ATOM 2353 C CA . ALA A 1 300 ? -22.336 26.354 59.421 1.00 56.34 300 ALA A CA 1
ATOM 2354 C C . ALA A 1 300 ? -22.109 27.729 60.080 1.00 56.34 300 ALA A C 1
ATOM 2356 O O . ALA A 1 300 ? -22.441 27.907 61.253 1.00 56.34 300 ALA A O 1
ATOM 2357 N N . GLU A 1 301 ? -21.600 28.712 59.332 1.00 54.25 301 GLU A N 1
ATOM 2358 C CA . GLU A 1 301 ? -21.349 30.068 59.835 1.00 54.25 301 GLU A CA 1
ATOM 2359 C C . GLU A 1 301 ? -22.641 30.865 60.046 1.00 54.25 301 GLU A C 1
ATOM 2361 O O . GLU A 1 301 ? -22.777 31.542 61.064 1.00 54.25 301 GLU A O 1
ATOM 2366 N N . PHE A 1 302 ? -23.630 30.729 59.155 1.00 52.56 302 PHE A N 1
ATOM 2367 C CA . PHE A 1 302 ? -24.948 31.350 59.311 1.00 52.56 302 PHE A CA 1
ATOM 2368 C C . PHE A 1 302 ? -25.678 30.772 60.524 1.00 52.56 302 PHE A C 1
ATOM 2370 O O . PHE A 1 302 ? -26.264 31.530 61.283 1.00 52.56 302 PHE A O 1
ATOM 2377 N N . SER A 1 303 ? -25.590 29.460 60.777 1.00 54.19 303 SER A N 1
ATOM 2378 C CA . SER A 1 303 ? -26.127 28.855 62.003 1.00 54.19 303 SER A CA 1
ATOM 2379 C C . SER A 1 303 ? -25.460 29.443 63.255 1.00 54.19 303 SER A C 1
ATOM 2381 O O . SER A 1 303 ? -26.150 29.872 64.177 1.00 54.19 303 SER A O 1
ATOM 2383 N N . LEU A 1 304 ? -24.126 29.526 63.293 1.00 54.44 304 LEU A N 1
ATOM 2384 C CA . LEU A 1 304 ? -23.384 30.074 64.438 1.00 54.44 304 LEU A CA 1
ATOM 2385 C C . LEU A 1 304 ? -23.689 31.559 64.699 1.00 54.44 304 LEU A C 1
ATOM 2387 O O . LEU A 1 304 ? -23.929 31.939 65.846 1.00 54.44 304 LEU A O 1
ATOM 2391 N N . LEU A 1 305 ? -23.736 32.389 63.653 1.00 54.41 305 LEU A N 1
ATOM 2392 C CA . LEU A 1 305 ? -24.074 33.814 63.754 1.00 54.41 305 LEU A CA 1
ATOM 2393 C C . LEU A 1 305 ? -25.544 34.040 64.129 1.00 54.41 305 LEU A C 1
ATOM 2395 O O . LEU A 1 305 ? -25.833 34.904 64.954 1.00 54.41 305 LEU A O 1
ATOM 2399 N N . PHE A 1 306 ? -26.471 33.254 63.574 1.00 50.94 306 PHE A N 1
ATOM 2400 C CA . PHE A 1 306 ? -27.904 33.403 63.831 1.00 50.94 306 PHE A CA 1
ATOM 2401 C C . PHE A 1 306 ? -28.277 32.951 65.252 1.00 50.94 306 PHE A C 1
ATOM 2403 O O . PHE A 1 306 ? -28.972 33.680 65.958 1.00 50.94 306 PHE A O 1
ATOM 2410 N N . PHE A 1 307 ? -27.748 31.818 65.736 1.00 55.00 307 PHE A N 1
ATOM 2411 C CA . PHE A 1 307 ? -27.942 31.402 67.133 1.00 55.00 307 PHE A CA 1
ATOM 2412 C C . PHE A 1 307 ? -27.212 32.321 68.126 1.00 55.00 307 PHE A C 1
ATOM 2414 O O . PHE A 1 307 ? -27.760 32.621 69.187 1.00 55.00 307 PHE A O 1
ATOM 2421 N N . GLY A 1 308 ? -26.021 32.823 67.778 1.00 60.53 308 GLY A N 1
ATOM 2422 C CA . GLY A 1 308 ? -25.275 33.773 68.609 1.00 60.53 308 GLY A CA 1
ATOM 2423 C C . GLY A 1 308 ? -25.992 35.117 68.787 1.00 60.53 308 GLY A C 1
ATOM 2424 O O . GLY A 1 308 ? -26.105 35.612 69.909 1.00 60.53 308 GLY A O 1
ATOM 2425 N N . LEU A 1 309 ? -26.538 35.685 67.705 1.00 58.38 309 LEU A N 1
ATOM 2426 C CA . LEU A 1 309 ? -27.300 36.939 67.748 1.00 58.38 309 LEU A CA 1
ATOM 2427 C C . LEU A 1 309 ? -28.632 36.788 68.493 1.00 58.38 309 LEU A C 1
ATOM 2429 O O . LEU A 1 309 ? -28.990 37.669 69.274 1.00 58.38 309 LEU A O 1
ATOM 2433 N N . ILE A 1 310 ? -29.339 35.666 68.315 1.00 60.66 310 ILE A N 1
ATOM 2434 C CA . ILE A 1 310 ? -30.572 35.379 69.064 1.00 60.66 310 ILE A CA 1
ATOM 2435 C C . ILE A 1 310 ? -30.279 35.247 70.565 1.00 60.66 310 ILE A C 1
ATOM 2437 O O . ILE A 1 310 ? -30.996 35.832 71.376 1.00 60.66 310 ILE A O 1
ATOM 2441 N N . ALA A 1 311 ? -29.213 34.540 70.952 1.00 60.47 311 ALA A N 1
ATOM 2442 C CA . ALA A 1 311 ? -28.830 34.396 72.357 1.00 60.47 311 ALA A CA 1
ATOM 2443 C C . ALA A 1 311 ? -28.451 35.743 73.002 1.00 60.47 311 ALA A C 1
ATOM 2445 O O . ALA A 1 311 ? -28.887 36.036 74.117 1.00 60.47 311 ALA A O 1
ATOM 2446 N N . ALA A 1 312 ? -27.699 36.592 72.293 1.00 65.06 312 ALA A N 1
ATOM 2447 C CA . ALA A 1 312 ? -27.339 37.930 72.766 1.00 65.06 312 ALA A CA 1
ATOM 2448 C C . ALA A 1 312 ? -28.565 38.851 72.903 1.00 65.06 312 ALA A C 1
ATOM 2450 O O . ALA A 1 312 ? -28.698 39.559 73.904 1.00 65.06 312 ALA A O 1
ATOM 2451 N N . TYR A 1 313 ? -29.488 38.808 71.936 1.00 65.19 313 TYR A N 1
ATOM 2452 C CA . TYR A 1 313 ? -30.733 39.575 71.980 1.00 65.19 313 TYR A CA 1
ATOM 2453 C C . TYR A 1 313 ? -31.628 39.145 73.152 1.00 65.19 313 TYR A C 1
ATOM 2455 O O . TYR A 1 313 ? -32.097 39.993 73.910 1.00 65.19 313 TYR A O 1
ATOM 2463 N N . LEU A 1 314 ? -31.810 37.837 73.363 1.00 67.06 314 LEU A N 1
ATOM 2464 C CA . LEU A 1 314 ? -32.583 37.309 74.493 1.00 67.06 314 LEU A CA 1
ATOM 2465 C C . LEU A 1 314 ? -31.949 37.666 75.847 1.00 67.06 314 LEU A C 1
ATOM 2467 O O . LEU A 1 314 ? -32.666 38.040 76.775 1.00 67.06 314 LEU A O 1
ATOM 2471 N N . GLY A 1 315 ? -30.616 37.623 75.954 1.00 67.88 315 GLY A N 1
ATOM 2472 C CA . GLY A 1 315 ? -29.895 38.066 77.151 1.00 67.88 315 GLY A CA 1
ATOM 2473 C C . GLY A 1 315 ? -30.090 39.556 77.447 1.00 67.88 315 GLY A C 1
ATOM 2474 O O . GLY A 1 315 ? -30.342 39.932 78.591 1.00 67.88 315 GLY A O 1
ATOM 2475 N N . PHE A 1 316 ? -30.049 40.409 76.420 1.00 65.94 316 PHE A N 1
ATOM 2476 C CA . PHE A 1 316 ? -30.303 41.844 76.569 1.00 65.94 316 PHE A CA 1
ATOM 2477 C C . PHE A 1 316 ? -31.744 42.136 77.013 1.00 65.94 316 PHE A C 1
ATOM 2479 O O . PHE A 1 31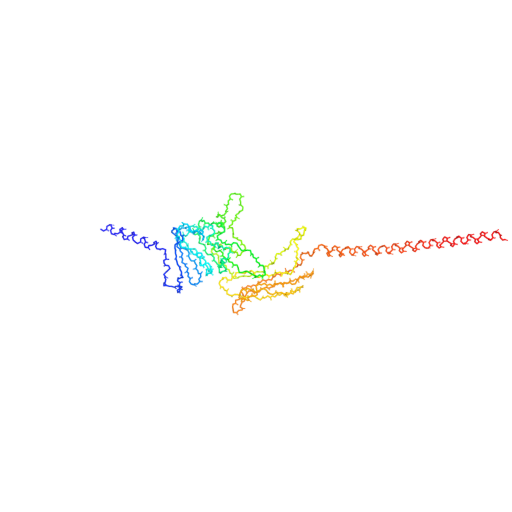6 ? -31.957 42.939 77.921 1.00 65.94 316 PHE A O 1
ATOM 2486 N N . VAL A 1 317 ? -32.735 41.451 76.432 1.00 66.75 317 VAL A N 1
ATOM 2487 C CA . VAL A 1 317 ? -34.146 41.580 76.837 1.00 66.75 317 VAL A CA 1
ATOM 2488 C C . VAL A 1 317 ? -34.344 41.156 78.296 1.00 66.75 317 VAL A C 1
ATOM 2490 O O . VAL A 1 317 ? -35.007 41.869 79.046 1.00 66.75 317 VAL A O 1
ATOM 2493 N N . TYR A 1 318 ? -33.718 40.058 78.730 1.00 70.62 318 TYR A N 1
ATOM 2494 C CA . TYR A 1 318 ? -33.769 39.606 80.124 1.00 70.62 318 TYR A CA 1
ATOM 2495 C C . TYR A 1 318 ? -33.161 40.626 81.103 1.00 70.62 318 TYR A C 1
ATOM 2497 O O . TYR A 1 318 ? -33.734 40.907 82.159 1.00 70.62 318 TYR A O 1
ATOM 2505 N N . ILE A 1 319 ? -32.022 41.228 80.745 1.00 68.50 319 ILE A N 1
ATOM 2506 C CA . ILE A 1 319 ? -31.381 42.278 81.550 1.00 68.50 319 ILE A CA 1
ATOM 2507 C C . ILE A 1 319 ? -32.284 43.513 81.642 1.00 68.50 319 ILE A C 1
ATOM 2509 O O . ILE A 1 319 ? -32.482 44.042 82.734 1.00 68.50 319 ILE A O 1
ATOM 2513 N N . MET A 1 320 ? -32.875 43.948 80.527 1.00 62.94 320 MET A N 1
ATOM 2514 C CA . MET A 1 320 ? -33.800 45.084 80.504 1.00 62.94 320 MET A CA 1
ATOM 2515 C C . MET A 1 320 ? -35.048 44.836 81.357 1.00 62.94 320 MET A C 1
ATOM 2517 O O . MET A 1 320 ? -35.482 45.742 82.069 1.00 62.94 320 MET A O 1
ATOM 2521 N N . ASP A 1 321 ? -35.599 43.621 81.338 1.00 66.31 321 ASP A N 1
ATOM 2522 C CA . ASP A 1 321 ? -36.748 43.258 82.175 1.00 66.31 321 ASP A CA 1
ATOM 2523 C C . ASP A 1 321 ? -36.374 43.224 83.668 1.00 66.31 321 ASP A C 1
ATOM 2525 O O . ASP A 1 321 ? -37.080 43.779 84.509 1.00 66.31 321 ASP A O 1
ATOM 2529 N N . THR A 1 322 ? -35.188 42.705 84.000 1.00 64.31 322 THR A N 1
ATOM 2530 C CA . THR A 1 322 ? -34.649 42.708 85.373 1.00 64.31 322 THR A CA 1
ATOM 2531 C C . THR A 1 322 ? -34.413 44.131 85.895 1.00 64.31 322 THR A C 1
ATOM 2533 O O . THR A 1 322 ? -34.766 44.453 87.033 1.00 64.31 322 THR A O 1
ATOM 2536 N N . ILE A 1 323 ? -33.853 45.015 85.064 1.00 65.69 323 ILE A N 1
ATOM 2537 C CA . ILE A 1 323 ? -33.670 46.437 85.388 1.00 65.69 323 ILE A CA 1
ATOM 2538 C C . ILE A 1 323 ? -35.031 47.111 85.576 1.00 65.69 323 ILE A C 1
ATOM 2540 O O . ILE A 1 323 ? -35.223 47.827 86.556 1.00 65.69 323 ILE A O 1
ATOM 2544 N N . ARG A 1 324 ? -36.004 46.851 84.694 1.00 64.88 324 ARG A N 1
ATOM 2545 C CA . ARG A 1 324 ? -37.366 47.393 84.804 1.00 64.88 324 ARG A CA 1
ATOM 2546 C C . ARG A 1 324 ? -38.054 46.960 86.098 1.00 64.88 324 ARG A C 1
ATOM 2548 O O . ARG A 1 324 ? -38.667 47.795 86.759 1.00 64.88 324 ARG A O 1
ATOM 2555 N N . LEU A 1 325 ? -37.940 45.687 86.478 1.00 67.06 325 LEU A N 1
ATOM 2556 C CA . LEU A 1 325 ? -38.478 45.162 87.738 1.00 67.06 325 LEU A CA 1
ATOM 2557 C C . LEU A 1 325 ? -37.810 45.810 88.956 1.00 67.06 325 LEU A C 1
ATOM 2559 O O . LEU A 1 325 ? -38.492 46.159 89.919 1.00 67.06 325 LEU A O 1
ATOM 2563 N N . THR A 1 326 ? -36.498 46.037 88.883 1.00 65.00 326 THR A N 1
ATOM 2564 C CA . THR A 1 326 ? -35.717 46.666 89.953 1.00 65.00 326 THR A CA 1
ATOM 2565 C C . THR A 1 326 ? -36.075 48.146 90.107 1.00 65.00 326 THR A C 1
ATOM 2567 O O . THR A 1 326 ? -36.376 48.587 91.212 1.00 65.00 326 THR A O 1
ATOM 2570 N N . ILE A 1 327 ? -36.146 48.906 89.010 1.00 63.06 327 ILE A N 1
ATOM 2571 C CA . ILE A 1 327 ? -36.575 50.314 89.020 1.00 63.06 327 ILE A CA 1
ATOM 2572 C C . ILE A 1 327 ? -38.015 50.434 89.534 1.00 63.06 327 ILE A C 1
ATOM 2574 O O . ILE A 1 327 ? -38.286 51.265 90.395 1.00 63.06 327 ILE A O 1
ATOM 2578 N N . ASN A 1 328 ? -38.938 49.576 89.086 1.00 56.41 328 ASN A N 1
ATOM 2579 C CA . ASN A 1 328 ? -40.319 49.583 89.580 1.00 56.41 328 ASN A CA 1
ATOM 2580 C C . ASN A 1 328 ? -40.427 49.272 91.083 1.00 56.41 328 ASN A C 1
ATOM 2582 O O . ASN A 1 328 ? -41.378 49.719 91.719 1.00 56.41 328 ASN A O 1
ATOM 2586 N N . SER A 1 329 ? -39.476 48.528 91.660 1.00 61.84 329 SER A N 1
ATOM 2587 C CA . SER A 1 329 ? -39.427 48.277 93.107 1.00 61.84 329 SER A CA 1
ATOM 2588 C C . SER A 1 329 ? -38.983 49.493 93.927 1.00 61.84 329 SER A C 1
ATOM 2590 O O . SER A 1 329 ? -39.267 49.542 95.115 1.00 61.84 329 SER A O 1
ATOM 2592 N N . TRP A 1 330 ? -38.319 50.478 93.312 1.00 60.78 330 TRP A N 1
ATOM 2593 C CA . TRP A 1 330 ? -37.882 51.709 93.986 1.00 60.78 330 TRP A CA 1
ATOM 2594 C C . TRP A 1 330 ? -38.967 52.790 94.034 1.00 60.78 330 TRP A C 1
ATOM 2596 O O . TRP A 1 330 ? -38.843 53.747 94.792 1.00 60.78 330 TRP A O 1
ATOM 2606 N N . PHE A 1 331 ? -40.018 52.649 93.222 1.00 51.56 331 PHE A N 1
ATOM 2607 C CA . PHE A 1 331 ? -41.133 53.598 93.126 1.00 51.56 331 PHE A CA 1
ATOM 2608 C C . PHE A 1 331 ? -42.457 53.049 93.697 1.00 51.56 331 PHE A C 1
ATOM 2610 O O . PHE A 1 331 ? -43.513 53.637 93.459 1.00 51.56 331 PHE A O 1
ATOM 2617 N N . LYS A 1 332 ? -42.412 51.937 94.440 1.00 49.59 332 LYS A N 1
ATOM 2618 C CA . LYS A 1 332 ? -43.509 51.425 95.279 1.00 49.59 332 LYS A CA 1
ATOM 2619 C C . LYS A 1 332 ? -43.179 51.626 96.749 1.00 49.59 332 LYS A C 1
ATOM 2621 O O . LYS A 1 332 ? -44.132 51.898 97.507 1.00 49.59 332 LYS A O 1
#